Protein AF-A0A6L9KTK8-F1 (afdb_monomer_lite)

Sequence (194 aa):
GQFNTQPNASDMLIGATSRVTNSWTLDSYFNFNTHGLQTQQMMASANYSPAPSKLFNLSYRIDTPVPGVPTNLITAAAITSYIPGFSPPINFYTSVKQWDVSSEWPISSRWNFLNRVSYSTLDSRILEGLLGLEYNTDCWSLRFVSTRFAMTSVQTDSAFFIQLELGPLGVGQNPFQALKRNIPGYQSPNENSP

Structure (mmCIF, N/CA/C/O backbone):
data_AF-A0A6L9KTK8-F1
#
_entry.id   AF-A0A6L9KTK8-F1
#
loop_
_atom_site.group_PDB
_atom_site.id
_atom_site.type_symbol
_atom_site.label_atom_id
_atom_site.label_alt_id
_atom_site.label_comp_id
_atom_site.label_asym_id
_atom_site.label_entity_id
_atom_site.label_seq_id
_atom_site.pdbx_PDB_ins_code
_atom_site.Cartn_x
_atom_site.Cartn_y
_atom_site.Cartn_z
_atom_site.occupancy
_atom_site.B_iso_or_equiv
_atom_site.auth_seq_id
_atom_site.auth_comp_id
_atom_site.auth_asym_id
_atom_site.auth_atom_id
_atom_site.pdbx_PDB_model_num
ATOM 1 N N . GLY A 1 1 ? 13.104 16.927 -55.726 1.00 39.66 1 GLY A N 1
ATOM 2 C CA . GLY A 1 1 ? 13.762 16.348 -54.540 1.00 39.66 1 GLY A CA 1
ATOM 3 C C . GLY A 1 1 ? 12.678 15.876 -53.605 1.00 39.66 1 GLY A C 1
ATOM 4 O O . GLY A 1 1 ? 11.722 16.614 -53.420 1.00 39.66 1 GLY A O 1
ATOM 5 N N . GLN A 1 2 ? 12.749 14.631 -53.147 1.00 36.81 2 GLN A N 1
ATOM 6 C CA . GLN A 1 2 ? 11.647 13.961 -52.462 1.00 36.81 2 GLN A CA 1
ATOM 7 C C . GLN A 1 2 ? 11.391 14.543 -51.066 1.00 36.81 2 GLN A C 1
ATOM 9 O O . GLN A 1 2 ? 12.323 14.721 -50.286 1.00 36.81 2 GLN A O 1
ATOM 14 N N . PHE A 1 3 ? 10.123 14.825 -50.763 1.00 44.25 3 PHE A N 1
ATOM 15 C CA . PHE A 1 3 ? 9.661 15.112 -49.411 1.00 44.25 3 PHE A CA 1
ATOM 16 C C . PHE A 1 3 ? 9.761 13.817 -48.599 1.00 44.25 3 PHE A C 1
ATOM 18 O O . PHE A 1 3 ? 9.019 12.870 -48.844 1.00 44.25 3 PHE A O 1
ATOM 25 N N . ASN A 1 4 ? 10.716 13.754 -47.672 1.00 39.69 4 ASN A N 1
ATOM 26 C CA . ASN A 1 4 ? 10.853 12.650 -46.727 1.00 39.69 4 ASN A CA 1
ATOM 27 C C . ASN A 1 4 ? 9.700 12.735 -45.715 1.00 39.69 4 ASN A C 1
ATOM 29 O O . ASN A 1 4 ? 9.816 13.393 -44.682 1.00 39.69 4 ASN A O 1
ATOM 33 N N . THR A 1 5 ? 8.556 12.131 -46.033 1.00 46.00 5 THR A N 1
ATOM 34 C CA . THR A 1 5 ? 7.460 11.945 -45.080 1.00 46.00 5 THR A CA 1
ATOM 35 C C . THR A 1 5 ? 7.844 10.822 -44.123 1.00 46.00 5 THR A C 1
ATOM 37 O O . THR A 1 5 ? 7.469 9.667 -44.322 1.00 46.00 5 THR A O 1
ATOM 40 N N . GLN A 1 6 ? 8.628 11.144 -43.093 1.00 51.78 6 GLN A N 1
ATOM 41 C CA . GLN A 1 6 ? 8.701 10.286 -41.912 1.00 51.78 6 GLN A CA 1
ATOM 42 C C . GLN A 1 6 ? 7.276 10.175 -41.340 1.00 51.78 6 GLN A C 1
ATOM 44 O O . GLN A 1 6 ? 6.632 11.214 -41.159 1.00 51.78 6 GLN A O 1
ATOM 49 N N . PRO A 1 7 ? 6.734 8.968 -41.098 1.00 51.81 7 PRO A N 1
ATOM 50 C CA . PRO A 1 7 ? 5.406 8.832 -40.519 1.00 51.81 7 PRO A CA 1
ATOM 51 C C . PRO A 1 7 ? 5.415 9.481 -39.133 1.00 51.81 7 PRO A C 1
ATOM 53 O O . PRO A 1 7 ? 6.172 9.075 -38.253 1.00 51.81 7 PRO A O 1
ATOM 56 N N . ASN A 1 8 ? 4.597 10.513 -38.955 1.00 51.19 8 ASN A N 1
ATOM 57 C CA . ASN A 1 8 ? 4.459 11.256 -37.708 1.00 51.19 8 ASN A CA 1
ATOM 58 C C . ASN A 1 8 ? 3.581 10.429 -36.751 1.00 51.19 8 ASN A C 1
ATOM 60 O O . ASN A 1 8 ? 2.377 10.654 -36.646 1.00 51.19 8 ASN A O 1
ATOM 64 N N . ALA A 1 9 ? 4.145 9.374 -36.164 1.00 59.53 9 ALA A N 1
ATOM 65 C CA . ALA A 1 9 ? 3.419 8.469 -35.280 1.00 59.53 9 ALA A CA 1
ATOM 66 C C . ALA A 1 9 ? 3.481 8.998 -33.840 1.00 59.53 9 ALA A C 1
ATOM 68 O O . ALA A 1 9 ? 4.539 9.001 -33.226 1.00 59.53 9 ALA A O 1
ATOM 69 N N . SER A 1 10 ? 2.357 9.478 -33.312 1.00 71.62 10 SER A N 1
ATOM 70 C CA . SER A 1 10 ? 2.265 10.008 -31.948 1.00 71.62 10 SER A CA 1
ATOM 71 C C . SER A 1 10 ? 2.334 8.902 -30.891 1.00 71.62 10 SER A C 1
ATOM 73 O O . SER A 1 10 ? 1.808 7.811 -31.109 1.00 71.62 10 SER A O 1
ATOM 75 N N . ASP A 1 11 ? 2.919 9.212 -29.729 1.00 77.38 11 ASP A N 1
ATOM 76 C CA . ASP A 1 11 ? 2.873 8.336 -28.554 1.00 77.38 11 ASP A CA 1
ATOM 77 C C . ASP A 1 11 ? 1.423 7.944 -28.224 1.00 77.38 11 ASP A C 1
ATOM 79 O O . ASP A 1 11 ? 0.488 8.742 -28.349 1.00 77.38 11 ASP A O 1
ATOM 83 N N . MET A 1 12 ? 1.236 6.692 -27.812 1.00 82.75 12 MET A N 1
ATOM 84 C CA . MET A 1 12 ? -0.074 6.100 -27.581 1.00 82.75 12 MET A CA 1
ATOM 85 C C . MET A 1 12 ? -0.282 5.820 -26.094 1.00 82.75 12 MET A C 1
ATOM 87 O O . MET A 1 12 ? 0.503 5.111 -25.464 1.00 82.75 12 MET A O 1
ATOM 91 N N . LEU A 1 13 ? -1.389 6.328 -25.555 1.00 89.56 13 LEU A N 1
ATOM 92 C CA . LEU A 1 13 ? -1.838 6.077 -24.188 1.00 89.56 13 LEU A CA 1
ATOM 93 C C . LEU A 1 13 ? -3.078 5.188 -24.212 1.00 89.56 13 LEU A C 1
ATOM 95 O O . LEU A 1 13 ? -4.049 5.486 -24.907 1.00 89.56 13 LEU A O 1
ATOM 99 N N . ILE A 1 14 ? -3.054 4.111 -23.436 1.00 91.62 14 ILE A N 1
ATOM 100 C CA . ILE A 1 14 ? -4.175 3.183 -23.294 1.00 91.62 14 ILE A CA 1
ATOM 101 C C . ILE A 1 14 ? -4.465 3.024 -21.810 1.00 91.62 14 ILE A C 1
ATOM 103 O O . ILE A 1 14 ? -3.589 2.642 -21.041 1.00 91.62 14 ILE A O 1
ATOM 107 N N . GLY A 1 15 ? -5.704 3.285 -21.412 1.00 94.00 15 GLY A N 1
ATOM 108 C CA . GLY A 1 15 ? -6.188 3.033 -20.062 1.00 94.00 15 GLY A CA 1
ATOM 109 C C . GLY A 1 15 ? -7.480 2.231 -20.102 1.00 94.00 15 GLY A C 1
ATOM 110 O O . GLY A 1 15 ? -8.329 2.465 -20.961 1.00 94.00 15 GLY A O 1
ATOM 111 N N . ALA A 1 16 ? -7.635 1.298 -19.171 1.00 94.75 16 ALA A N 1
ATOM 112 C CA . ALA A 1 16 ? -8.876 0.568 -18.973 1.00 94.75 16 ALA A CA 1
ATOM 113 C C . ALA A 1 16 ? -9.143 0.380 -17.480 1.00 94.75 16 ALA A C 1
ATOM 115 O O . ALA A 1 16 ? -8.302 -0.151 -16.757 1.00 94.75 16 ALA A O 1
ATOM 116 N N . THR A 1 17 ? -10.344 0.764 -17.053 1.00 96.81 17 THR A N 1
ATOM 117 C CA . THR A 1 17 ? -10.876 0.529 -15.708 1.00 96.81 17 THR A CA 1
ATOM 118 C C . THR A 1 17 ? -12.091 -0.375 -15.823 1.00 96.81 17 THR A C 1
ATOM 120 O O . THR A 1 17 ? -12.950 -0.178 -16.682 1.00 96.81 17 THR A O 1
ATOM 123 N N . SER A 1 18 ? -12.166 -1.390 -14.973 1.00 95.81 18 SER A N 1
ATOM 124 C CA . SER A 1 18 ? -13.206 -2.411 -15.006 1.00 95.81 18 SER A CA 1
ATOM 125 C C . SER A 1 18 ? -13.693 -2.727 -13.600 1.00 95.81 18 SER A C 1
ATOM 127 O O . SER A 1 18 ? -12.940 -3.207 -12.756 1.00 95.81 18 SER A O 1
ATOM 129 N N . ARG A 1 19 ? -14.988 -2.518 -13.355 1.00 97.00 19 ARG A N 1
ATOM 130 C CA . ARG A 1 19 ? -15.664 -3.005 -12.150 1.00 97.00 19 ARG A CA 1
ATOM 131 C C . ARG A 1 19 ? -16.180 -4.416 -12.419 1.00 97.00 19 ARG A C 1
ATOM 133 O O . ARG A 1 19 ? -17.248 -4.588 -12.996 1.00 97.00 19 ARG A O 1
ATOM 140 N N . VAL A 1 20 ? -15.390 -5.416 -12.037 1.00 94.19 20 VAL A N 1
ATOM 141 C CA . VAL A 1 20 ? -15.682 -6.832 -12.318 1.00 94.19 20 VAL A CA 1
ATOM 142 C C . VAL A 1 20 ? -16.844 -7.331 -11.456 1.00 94.19 20 VAL A C 1
ATOM 144 O O . VAL A 1 20 ? -17.672 -8.114 -11.912 1.00 94.19 20 VAL A O 1
ATOM 147 N N . THR A 1 21 ? -16.932 -6.848 -10.216 1.00 96.06 21 THR A N 1
ATOM 148 C CA . THR A 1 21 ? -18.041 -7.113 -9.289 1.00 96.06 21 THR A CA 1
ATOM 149 C C . THR A 1 21 ? -18.313 -5.869 -8.437 1.00 96.06 21 THR A C 1
ATOM 151 O O . THR A 1 21 ? -17.613 -4.866 -8.545 1.00 96.06 21 THR A O 1
ATOM 154 N N . ASN A 1 22 ? -19.278 -5.933 -7.515 1.00 93.94 22 ASN A N 1
ATOM 155 C CA . ASN A 1 22 ? -19.495 -4.859 -6.535 1.00 93.94 22 ASN A CA 1
ATOM 156 C C . ASN A 1 22 ? -18.321 -4.660 -5.559 1.00 93.94 22 ASN A C 1
ATOM 158 O O . ASN A 1 22 ? -18.285 -3.649 -4.866 1.00 93.94 22 ASN A O 1
ATOM 162 N N . SER A 1 23 ? -17.382 -5.608 -5.496 1.00 96.38 23 SER A N 1
ATOM 163 C CA . SER A 1 23 ? -16.234 -5.580 -4.590 1.00 96.38 23 SER A CA 1
ATOM 164 C C . SER A 1 23 ? -14.887 -5.502 -5.303 1.00 96.38 23 SER A C 1
ATOM 166 O O . SER A 1 23 ? -13.926 -5.093 -4.668 1.00 96.38 23 SER A O 1
ATOM 168 N N . TRP A 1 24 ? -14.793 -5.859 -6.587 1.00 97.19 24 TRP A N 1
ATOM 169 C CA . TRP A 1 24 ? -13.540 -5.852 -7.348 1.00 97.19 24 TRP A CA 1
ATOM 170 C C . TRP A 1 24 ? -13.518 -4.762 -8.416 1.00 97.19 24 TRP A C 1
ATOM 172 O O . TRP A 1 24 ? -14.385 -4.714 -9.292 1.00 97.19 24 TRP A O 1
ATOM 182 N N . THR A 1 25 ? -12.469 -3.943 -8.382 1.00 97.69 25 THR A N 1
ATOM 183 C CA . THR A 1 25 ? -12.121 -2.998 -9.450 1.00 97.69 25 THR A CA 1
ATOM 184 C C . THR A 1 25 ? -10.712 -3.297 -9.942 1.00 97.69 25 THR A C 1
ATOM 186 O O . THR A 1 25 ? -9.795 -3.457 -9.140 1.00 97.69 25 THR A O 1
ATOM 189 N N . LEU A 1 26 ? -10.559 -3.413 -11.256 1.00 97.81 26 LEU A N 1
ATOM 190 C CA . LEU A 1 26 ? -9.285 -3.606 -11.930 1.00 97.81 26 LEU A CA 1
ATOM 191 C C . LEU A 1 26 ? -8.992 -2.379 -12.783 1.00 97.81 26 LEU A C 1
ATOM 193 O O . LEU A 1 26 ? -9.861 -1.937 -13.534 1.00 97.81 26 LEU A O 1
ATOM 197 N N . ASP A 1 27 ? -7.768 -1.879 -12.714 1.00 96.69 27 ASP A N 1
ATOM 198 C CA . ASP A 1 27 ? -7.308 -0.761 -13.526 1.00 96.69 27 ASP A CA 1
ATOM 199 C C . ASP A 1 27 ? -6.018 -1.146 -14.239 1.00 96.69 27 ASP A C 1
ATOM 201 O O . ASP A 1 27 ? -5.171 -1.869 -13.711 1.00 96.69 27 ASP A O 1
ATOM 205 N N . SER A 1 28 ? -5.869 -0.666 -15.463 1.00 94.81 28 SER A N 1
ATOM 206 C CA . SER A 1 28 ? -4.678 -0.874 -16.269 1.00 94.81 28 SER A CA 1
ATOM 207 C C . SER A 1 28 ? -4.382 0.368 -17.092 1.00 94.81 28 SER A C 1
ATOM 209 O O . SER A 1 28 ? -5.294 1.033 -17.583 1.00 94.81 28 SER A O 1
ATOM 211 N N . TYR A 1 29 ? -3.103 0.683 -17.226 1.00 93.75 29 TYR A N 1
ATOM 212 C CA . TYR A 1 29 ? -2.602 1.832 -17.959 1.00 93.75 29 TYR A CA 1
ATOM 213 C C . TYR A 1 29 ? -1.304 1.458 -18.666 1.00 93.75 29 TYR A C 1
ATOM 215 O O . TYR A 1 29 ? -0.430 0.822 -18.077 1.00 93.75 29 TYR A O 1
ATOM 223 N N . PHE A 1 30 ? -1.175 1.873 -19.919 1.00 91.06 30 PHE A N 1
ATOM 224 C CA . PHE A 1 30 ? -0.023 1.631 -20.770 1.00 91.06 30 PHE A CA 1
ATOM 225 C C . PHE A 1 30 ? 0.307 2.911 -21.533 1.00 91.06 30 PHE A C 1
ATOM 227 O O . PHE A 1 30 ? -0.566 3.512 -22.159 1.00 91.06 30 PHE A O 1
ATOM 234 N N . ASN A 1 31 ? 1.577 3.297 -21.512 1.00 88.69 31 ASN A N 1
ATOM 235 C CA . ASN A 1 31 ? 2.126 4.347 -22.358 1.00 88.69 31 ASN A CA 1
ATOM 236 C C . ASN A 1 31 ? 3.149 3.724 -23.312 1.00 88.69 31 ASN A C 1
ATOM 238 O O . ASN A 1 31 ? 4.122 3.105 -22.869 1.00 88.69 31 ASN A O 1
ATOM 242 N N . PHE A 1 32 ? 2.917 3.867 -24.612 1.00 81.75 32 PHE A N 1
ATOM 243 C CA . PHE A 1 32 ? 3.690 3.230 -25.666 1.00 81.75 32 PHE A CA 1
ATOM 244 C C . PHE A 1 32 ? 4.229 4.255 -26.662 1.00 81.75 32 PHE A C 1
ATOM 246 O O . PHE A 1 32 ? 3.474 5.018 -27.261 1.00 81.75 32 PHE A O 1
ATOM 253 N N . ASN A 1 33 ? 5.537 4.203 -26.904 1.00 78.88 33 ASN A N 1
ATOM 254 C CA . ASN A 1 33 ? 6.186 4.987 -27.943 1.00 78.88 33 ASN A CA 1
ATOM 255 C C . ASN A 1 33 ? 6.171 4.226 -29.273 1.00 78.88 33 ASN A C 1
ATOM 257 O O . ASN A 1 33 ? 6.798 3.170 -29.415 1.00 78.88 33 ASN A O 1
ATOM 261 N N . THR A 1 34 ? 5.488 4.791 -30.266 1.00 76.50 34 THR A N 1
ATOM 262 C CA . THR A 1 34 ? 5.290 4.192 -31.594 1.00 76.50 34 THR A CA 1
ATOM 263 C C . THR A 1 34 ? 6.513 4.278 -32.504 1.00 76.50 34 THR A C 1
ATOM 265 O O . THR A 1 34 ? 6.620 3.490 -33.440 1.00 76.50 34 THR A O 1
ATOM 268 N N . HIS A 1 35 ? 7.448 5.194 -32.233 1.00 73.44 35 HIS A N 1
ATOM 269 C CA . HIS A 1 35 ? 8.691 5.331 -32.996 1.00 73.44 35 HIS A CA 1
ATOM 270 C C . HIS A 1 35 ? 9.748 4.301 -32.580 1.00 73.44 35 HIS A C 1
ATOM 272 O O . HIS A 1 35 ? 10.425 3.729 -33.431 1.00 73.44 35 HIS A O 1
ATOM 278 N N . GLY A 1 36 ? 9.888 4.059 -31.274 1.00 67.31 36 GLY A N 1
ATOM 279 C CA . GLY A 1 36 ? 10.851 3.108 -30.712 1.00 67.31 36 GLY A CA 1
ATOM 280 C C . GLY A 1 36 ? 10.311 1.687 -30.536 1.00 67.31 36 GLY A C 1
ATOM 281 O O . GLY A 1 36 ? 11.086 0.793 -30.202 1.00 67.31 36 GLY A O 1
ATOM 282 N N . LEU A 1 37 ? 9.001 1.483 -30.731 1.00 72.19 37 LEU A N 1
ATOM 283 C CA . LEU A 1 37 ? 8.272 0.256 -30.389 1.00 72.19 37 LEU A CA 1
ATOM 284 C C . LEU A 1 37 ? 8.518 -0.187 -28.937 1.00 72.19 37 LEU A C 1
ATOM 286 O O . LEU A 1 37 ? 8.755 -1.364 -28.658 1.00 72.19 37 LEU A O 1
ATOM 290 N N . GLN A 1 38 ? 8.486 0.768 -28.005 1.00 72.31 38 GLN A N 1
ATOM 291 C CA . GLN A 1 38 ? 8.786 0.518 -26.594 1.00 72.31 38 GLN A CA 1
ATOM 292 C C . GLN A 1 38 ? 7.636 0.948 -25.695 1.00 72.31 38 GLN A C 1
ATOM 294 O O . GLN A 1 38 ? 7.086 2.038 -25.837 1.00 72.31 38 GLN A O 1
ATOM 299 N N . THR A 1 39 ? 7.299 0.092 -24.733 1.00 74.06 39 THR A N 1
ATOM 300 C CA . THR A 1 39 ? 6.393 0.458 -23.640 1.00 74.06 39 THR A CA 1
ATOM 301 C C . THR A 1 39 ? 7.182 1.286 -22.648 1.00 74.06 39 THR A C 1
ATOM 303 O O . THR A 1 39 ? 8.087 0.736 -22.043 1.00 74.06 39 THR A O 1
ATOM 306 N N . GLN A 1 40 ? 6.852 2.566 -22.494 1.00 80.94 40 GLN A N 1
ATOM 307 C CA . GLN A 1 40 ? 7.528 3.477 -21.570 1.00 80.94 40 GLN A CA 1
ATOM 308 C C . GLN A 1 40 ? 7.037 3.294 -20.133 1.00 80.94 40 GLN A C 1
ATOM 310 O O . GLN A 1 40 ? 7.831 3.316 -19.193 1.00 80.94 40 GLN A O 1
ATOM 315 N N . GLN A 1 41 ? 5.724 3.116 -19.966 1.00 86.81 41 GLN A N 1
ATOM 316 C CA . GLN A 1 41 ? 5.096 2.926 -18.663 1.00 86.81 41 GLN A CA 1
ATOM 317 C C . GLN A 1 41 ? 4.000 1.877 -18.748 1.00 86.81 41 GLN A C 1
ATOM 319 O O . GLN A 1 41 ? 3.258 1.805 -19.730 1.00 86.81 41 GLN A O 1
ATOM 324 N N . MET A 1 42 ? 3.872 1.098 -17.685 1.00 89.50 42 MET A N 1
ATOM 325 C CA . MET A 1 42 ? 2.757 0.194 -17.466 1.00 89.50 42 MET A CA 1
ATOM 326 C C . MET A 1 42 ? 2.369 0.248 -15.994 1.00 89.50 42 MET A C 1
ATOM 328 O O . MET A 1 42 ? 3.225 0.143 -15.119 1.00 89.50 42 MET A O 1
ATOM 332 N N . MET A 1 43 ? 1.075 0.338 -15.721 1.00 94.44 43 MET A N 1
ATOM 333 C CA . MET A 1 43 ? 0.517 0.159 -14.390 1.00 94.44 43 MET A CA 1
ATOM 334 C C . MET A 1 43 ? -0.666 -0.798 -14.471 1.00 94.44 43 MET A C 1
ATOM 336 O O . MET A 1 43 ? -1.501 -0.690 -15.364 1.00 94.44 43 MET A O 1
ATOM 340 N N . ALA A 1 44 ? -0.736 -1.733 -13.535 1.00 96.31 44 ALA A N 1
ATOM 341 C CA . ALA A 1 44 ? -1.888 -2.597 -13.337 1.00 96.31 44 ALA A CA 1
ATOM 342 C C . ALA A 1 44 ? -2.232 -2.612 -11.850 1.00 96.31 44 ALA A C 1
ATOM 344 O O . ALA A 1 44 ? -1.341 -2.783 -11.017 1.00 96.31 44 ALA A O 1
ATOM 345 N N . SER A 1 45 ? -3.504 -2.447 -11.509 1.00 97.62 45 SER A N 1
ATOM 346 C CA . SER A 1 45 ? -3.976 -2.532 -10.131 1.00 97.62 45 SER A CA 1
ATOM 347 C C . SER A 1 45 ? -5.254 -3.339 -10.003 1.00 97.62 45 SER A C 1
ATOM 349 O O . SER A 1 45 ? -6.101 -3.363 -10.893 1.00 97.62 45 SER A O 1
ATOM 351 N N . ALA A 1 46 ? -5.379 -3.995 -8.860 1.00 97.81 46 ALA A N 1
ATOM 352 C CA . ALA A 1 46 ? -6.550 -4.726 -8.436 1.00 97.81 46 ALA A CA 1
ATOM 353 C C . ALA A 1 46 ? -6.921 -4.272 -7.025 1.00 97.81 46 ALA A C 1
ATOM 355 O O . ALA A 1 46 ? -6.115 -4.367 -6.099 1.00 97.81 46 ALA A O 1
ATOM 356 N N . ASN A 1 47 ? -8.150 -3.792 -6.880 1.00 97.56 47 ASN A N 1
ATOM 357 C CA . ASN A 1 47 ? -8.684 -3.229 -5.651 1.00 97.56 47 ASN A CA 1
ATOM 358 C C . ASN A 1 47 ? -9.902 -4.056 -5.223 1.00 97.56 47 ASN A C 1
ATOM 360 O O . ASN A 1 47 ? -10.866 -4.194 -5.984 1.00 97.56 47 ASN A O 1
ATOM 364 N N . TYR A 1 48 ? -9.856 -4.610 -4.014 1.00 97.75 48 TYR A N 1
ATOM 365 C CA . TYR A 1 48 ? -10.913 -5.419 -3.416 1.00 97.75 48 TYR A CA 1
ATOM 366 C C . TYR A 1 48 ? -11.490 -4.728 -2.181 1.00 97.75 48 TYR A C 1
ATOM 368 O O . TYR A 1 48 ? -10.786 -4.529 -1.194 1.00 97.75 48 TYR A O 1
ATOM 376 N N . SER A 1 49 ? -12.776 -4.386 -2.234 1.00 97.19 49 SER A N 1
ATOM 377 C CA . SER A 1 49 ? -13.493 -3.620 -1.211 1.00 97.19 49 SER A CA 1
ATOM 378 C C . SER A 1 49 ? -14.932 -4.123 -1.014 1.00 97.19 49 SER A C 1
ATOM 380 O O . SER A 1 49 ? -15.880 -3.479 -1.469 1.00 97.19 49 SER A O 1
ATOM 382 N N . PRO A 1 50 ? -15.157 -5.281 -0.366 1.00 95.75 50 PRO A N 1
ATOM 383 C CA . PRO A 1 50 ? -16.503 -5.822 -0.158 1.00 95.75 50 PRO A CA 1
ATOM 384 C C . PRO A 1 50 ? -17.342 -5.065 0.884 1.00 95.75 50 PRO A C 1
ATOM 386 O O . PRO A 1 50 ? -18.565 -5.179 0.867 1.00 95.75 50 PRO A O 1
ATOM 389 N N . ALA A 1 51 ? -16.710 -4.349 1.817 1.00 93.31 51 ALA A N 1
ATOM 390 C CA . ALA A 1 51 ? -17.374 -3.600 2.882 1.00 93.31 51 ALA A CA 1
ATOM 391 C C . ALA A 1 51 ? -16.435 -2.506 3.424 1.00 93.31 51 ALA A C 1
ATOM 393 O O . ALA A 1 51 ? -15.225 -2.595 3.199 1.00 93.31 51 ALA A O 1
ATOM 394 N N . PRO A 1 52 ? -16.948 -1.517 4.178 1.00 86.69 52 PRO A N 1
ATOM 395 C CA . PRO A 1 52 ? -16.102 -0.561 4.889 1.00 86.69 52 PRO A CA 1
ATOM 396 C C . PRO A 1 52 ? -15.036 -1.263 5.741 1.00 86.69 52 PRO A C 1
ATOM 398 O O . PRO A 1 52 ? -15.304 -2.310 6.339 1.00 86.69 52 PRO A O 1
ATOM 401 N N . SER A 1 53 ? -13.825 -0.706 5.751 1.00 86.19 53 SER A N 1
ATOM 402 C CA . SER A 1 53 ? -12.633 -1.241 6.429 1.00 86.19 53 SER A CA 1
ATOM 403 C C . SER A 1 53 ? -12.173 -2.640 6.006 1.00 86.19 53 SER A C 1
ATOM 405 O O . SER A 1 53 ? -11.244 -3.169 6.603 1.00 86.19 53 SER A O 1
ATOM 407 N N . LYS A 1 54 ? -12.770 -3.249 4.970 1.00 94.12 54 LYS A N 1
ATOM 408 C CA . LYS A 1 54 ? -12.268 -4.470 4.319 1.00 94.12 54 LYS A CA 1
ATOM 409 C C . LYS A 1 54 ? -11.704 -4.092 2.964 1.00 94.12 54 LYS A C 1
ATOM 411 O O . LYS A 1 54 ? -12.439 -4.071 1.983 1.00 94.12 54 LYS A O 1
ATOM 416 N N . LEU A 1 55 ? -10.417 -3.785 2.925 1.00 95.31 55 LEU A N 1
ATOM 417 C CA . LEU A 1 55 ? -9.718 -3.316 1.740 1.00 95.31 55 LEU A CA 1
ATOM 418 C C . LEU A 1 55 ? -8.472 -4.155 1.496 1.00 95.31 55 LEU A C 1
ATOM 420 O O . LEU A 1 55 ? -7.692 -4.431 2.406 1.00 95.31 55 LEU A O 1
ATOM 424 N N . PHE A 1 56 ? -8.263 -4.524 0.242 1.00 97.69 56 PHE A N 1
ATOM 425 C CA . PHE A 1 56 ? -7.004 -5.067 -0.235 1.00 97.69 56 PHE A CA 1
ATOM 426 C C . PHE A 1 56 ? -6.698 -4.452 -1.594 1.00 97.69 56 PHE A C 1
ATOM 428 O O . PHE A 1 56 ? -7.506 -4.566 -2.514 1.00 97.69 56 PHE A O 1
ATOM 435 N N . ASN A 1 57 ? -5.539 -3.820 -1.724 1.00 97.38 57 ASN A N 1
ATOM 436 C CA . ASN A 1 57 ? -5.061 -3.280 -2.985 1.00 97.38 57 ASN A CA 1
ATOM 437 C C . ASN A 1 57 ? -3.744 -3.951 -3.348 1.00 97.38 57 ASN A C 1
ATOM 439 O O . ASN A 1 57 ? -2.842 -4.102 -2.523 1.00 97.38 57 ASN A O 1
ATOM 443 N N . LEU A 1 58 ? -3.640 -4.316 -4.613 1.00 98.06 58 LEU A N 1
ATOM 444 C CA . LEU A 1 58 ? -2.432 -4.817 -5.232 1.00 98.06 58 LEU A CA 1
ATOM 445 C C . LEU A 1 58 ? -2.188 -3.976 -6.470 1.00 98.06 58 LEU A C 1
ATOM 447 O O . LEU A 1 58 ? -3.062 -3.868 -7.325 1.00 98.06 58 LEU A O 1
ATOM 451 N N . SER A 1 59 ? -1.001 -3.408 -6.594 1.00 97.25 59 SER A N 1
ATOM 452 C CA . SER A 1 59 ? -0.607 -2.695 -7.796 1.00 97.25 59 SER A CA 1
ATOM 453 C C . SER A 1 59 ? 0.802 -3.066 -8.214 1.00 97.25 59 SER A C 1
ATOM 455 O O . SER A 1 59 ? 1.663 -3.395 -7.395 1.00 97.25 59 SER A O 1
ATOM 457 N N . TYR A 1 60 ? 1.019 -3.034 -9.519 1.00 95.69 60 TYR A N 1
ATOM 458 C CA . TYR A 1 60 ? 2.306 -3.246 -10.139 1.00 95.69 60 TYR A CA 1
ATOM 459 C C . TYR A 1 60 ? 2.563 -2.138 -11.144 1.00 95.69 60 TYR A C 1
ATOM 461 O O . TYR A 1 60 ? 1.701 -1.832 -11.971 1.00 95.69 60 TYR A O 1
ATOM 469 N N . ARG A 1 61 ? 3.755 -1.551 -11.074 1.00 92.62 61 ARG A N 1
ATOM 470 C CA . ARG A 1 61 ? 4.205 -0.515 -12.003 1.00 92.62 61 ARG A CA 1
ATOM 471 C C . ARG A 1 61 ? 5.548 -0.871 -12.611 1.00 92.62 61 ARG A C 1
ATOM 473 O O . ARG A 1 61 ? 6.458 -1.333 -11.914 1.00 92.62 61 ARG A O 1
ATOM 480 N N . ILE A 1 62 ? 5.662 -0.602 -13.904 1.00 89.12 62 ILE A N 1
ATOM 481 C CA . ILE A 1 62 ? 6.911 -0.607 -14.647 1.00 89.12 62 ILE A CA 1
ATOM 482 C C . ILE A 1 62 ? 7.093 0.769 -15.281 1.00 89.12 62 ILE A C 1
ATOM 484 O O . ILE A 1 62 ? 6.229 1.210 -16.032 1.00 89.12 62 ILE A O 1
ATOM 488 N N . ASP A 1 63 ? 8.246 1.381 -15.036 1.00 85.62 63 ASP A N 1
ATOM 489 C CA . ASP A 1 63 ? 8.757 2.519 -15.796 1.00 85.62 63 ASP A CA 1
ATOM 490 C C . ASP A 1 63 ? 10.041 2.045 -16.496 1.00 85.62 63 ASP A C 1
ATOM 492 O O . ASP A 1 63 ? 10.987 1.615 -15.827 1.00 85.62 63 ASP A O 1
ATOM 496 N N . THR A 1 64 ? 10.081 2.042 -17.831 1.00 76.19 64 THR A N 1
ATOM 497 C CA . THR A 1 64 ? 11.295 1.663 -18.574 1.00 76.19 64 THR A CA 1
ATOM 498 C C . THR A 1 64 ? 12.086 2.903 -19.001 1.00 76.19 64 THR A C 1
ATOM 500 O O . THR A 1 64 ? 11.476 3.876 -19.447 1.00 76.19 64 THR A O 1
ATOM 503 N N . PRO A 1 65 ? 13.430 2.876 -18.952 1.00 63.56 65 PRO A N 1
ATOM 504 C CA . PRO A 1 65 ? 14.269 3.964 -19.437 1.00 63.56 65 PRO A CA 1
ATOM 505 C C . PRO A 1 65 ? 14.135 4.165 -20.942 1.00 63.56 65 PRO A C 1
ATOM 507 O O . PRO A 1 65 ? 13.692 3.279 -21.673 1.00 63.56 65 PRO A O 1
ATOM 510 N N . VAL A 1 66 ? 14.623 5.313 -21.408 1.00 57.19 66 VAL A N 1
ATOM 511 C CA . VAL A 1 66 ? 14.763 5.606 -22.835 1.00 57.19 66 VAL A CA 1
ATOM 512 C C . VAL A 1 66 ? 15.664 4.547 -23.508 1.00 57.19 66 VAL A C 1
ATOM 514 O O . VAL A 1 66 ? 16.737 4.238 -22.975 1.00 57.19 66 VAL A O 1
ATOM 517 N N . PRO A 1 67 ? 15.274 3.999 -24.675 1.00 53.59 67 PRO A N 1
ATOM 518 C CA . PRO A 1 67 ? 16.094 3.057 -25.430 1.00 53.59 67 PRO A CA 1
ATOM 519 C C . PRO A 1 67 ? 17.50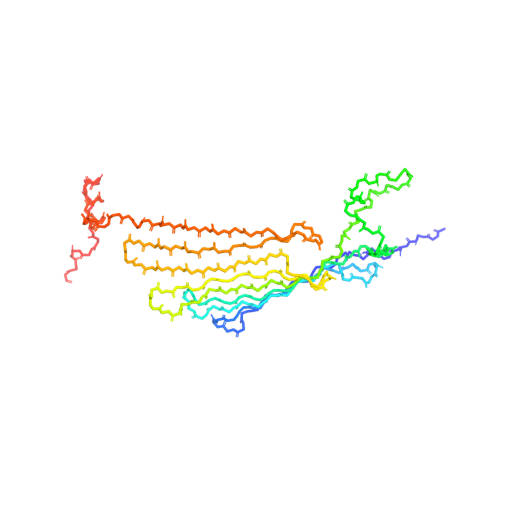9 3.573 -25.709 1.00 53.59 67 PRO A C 1
ATOM 521 O O . PRO A 1 67 ? 17.690 4.719 -26.109 1.00 53.59 67 PRO A O 1
ATOM 524 N N . GLY A 1 68 ? 18.509 2.695 -25.582 1.00 52.41 68 GLY A N 1
ATOM 525 C CA . GLY A 1 68 ? 19.906 2.987 -25.937 1.00 52.41 68 GLY A CA 1
ATOM 526 C C . GLY A 1 68 ? 20.819 3.325 -24.757 1.00 52.41 68 GLY A C 1
ATOM 527 O O . GLY A 1 68 ? 22.017 3.505 -24.957 1.00 52.41 68 GLY A O 1
ATOM 528 N N . VAL A 1 69 ? 20.286 3.350 -23.531 1.00 54.00 69 VAL A N 1
ATOM 529 C CA . VAL A 1 69 ? 21.065 3.603 -22.313 1.00 54.00 69 VAL A CA 1
ATOM 530 C C . VAL A 1 69 ? 21.048 2.361 -21.415 1.00 54.00 69 VAL A C 1
ATOM 532 O O . VAL A 1 69 ? 20.001 2.015 -20.865 1.00 54.00 69 VAL A O 1
ATOM 535 N N . PRO A 1 70 ? 22.186 1.666 -21.244 1.00 51.72 70 PRO A N 1
ATOM 536 C CA . PRO A 1 70 ? 22.301 0.562 -20.297 1.00 51.72 70 PRO A CA 1
ATOM 537 C C . PRO A 1 70 ? 22.004 1.014 -18.856 1.00 51.72 70 PRO A C 1
ATOM 539 O O . PRO A 1 70 ? 22.615 1.954 -18.348 1.00 51.72 70 PRO A O 1
ATOM 542 N N . THR A 1 71 ? 21.086 0.326 -18.172 1.00 53.19 71 THR A N 1
ATOM 543 C CA . THR A 1 71 ? 20.642 0.639 -16.796 1.00 53.19 71 THR A CA 1
ATOM 544 C C . THR A 1 71 ? 21.753 0.565 -15.751 1.00 53.19 71 THR A C 1
ATOM 546 O O . THR A 1 71 ? 21.690 1.247 -14.734 1.00 53.19 71 THR A O 1
ATOM 549 N N . ASN A 1 72 ? 22.794 -0.225 -16.008 1.00 51.78 72 ASN A N 1
ATOM 550 C CA . ASN A 1 72 ? 23.972 -0.374 -15.153 1.00 51.78 72 ASN A CA 1
ATOM 551 C C . ASN A 1 72 ? 24.954 0.813 -15.222 1.00 51.78 72 ASN A C 1
ATOM 553 O O . ASN A 1 72 ? 25.905 0.843 -14.445 1.00 51.78 72 ASN A O 1
ATOM 557 N N . LEU A 1 73 ? 24.751 1.770 -16.135 1.00 52.81 73 LEU A N 1
ATOM 558 C CA . LEU A 1 73 ? 25.581 2.977 -16.260 1.00 52.81 73 LEU A CA 1
ATOM 559 C C . LEU A 1 73 ? 24.994 4.191 -15.515 1.00 52.81 73 LEU A C 1
ATOM 561 O O . LEU A 1 73 ? 25.631 5.241 -15.455 1.00 52.81 73 LEU A O 1
ATOM 565 N N . ILE A 1 74 ? 23.794 4.063 -14.937 1.00 52.97 74 ILE A N 1
ATOM 566 C CA . ILE A 1 74 ? 23.032 5.178 -14.364 1.00 52.97 74 ILE A CA 1
ATOM 567 C C . ILE A 1 74 ? 23.173 5.150 -12.834 1.00 52.97 74 ILE A C 1
ATOM 569 O O . ILE A 1 74 ? 22.461 4.434 -12.136 1.00 52.97 74 ILE A O 1
ATOM 573 N N . THR A 1 75 ? 24.127 5.910 -12.293 1.00 48.22 75 THR A N 1
ATOM 574 C CA . THR A 1 75 ? 24.195 6.192 -10.847 1.00 48.22 75 THR A CA 1
ATOM 575 C C . THR A 1 75 ? 23.278 7.369 -10.510 1.00 48.22 75 THR A C 1
ATOM 577 O O . THR A 1 75 ? 22.988 8.194 -11.372 1.00 48.22 75 THR A O 1
ATOM 580 N N . ALA A 1 76 ? 22.860 7.512 -9.247 1.00 46.88 76 ALA A N 1
ATOM 581 C CA . ALA A 1 76 ? 22.080 8.668 -8.778 1.00 46.88 76 ALA A CA 1
ATOM 582 C C . ALA A 1 76 ? 22.770 10.036 -9.019 1.00 46.88 76 ALA A C 1
ATOM 584 O O . ALA A 1 76 ? 22.151 11.070 -8.815 1.00 46.88 76 ALA A O 1
ATOM 585 N N . ALA A 1 77 ? 24.030 10.054 -9.473 1.00 45.25 77 ALA A N 1
ATOM 586 C CA . ALA A 1 77 ? 24.765 11.241 -9.909 1.00 45.25 77 ALA A CA 1
ATOM 587 C C . ALA A 1 77 ? 24.549 11.612 -11.397 1.00 45.25 77 ALA A C 1
ATOM 589 O O . ALA A 1 77 ? 24.981 12.678 -11.826 1.00 45.25 77 ALA A O 1
ATOM 590 N N . ALA A 1 78 ? 23.888 10.768 -12.201 1.00 46.31 78 ALA A N 1
ATOM 591 C CA . ALA A 1 78 ? 23.660 11.010 -13.633 1.00 46.31 78 ALA A CA 1
ATOM 592 C C . ALA A 1 78 ? 22.511 11.996 -13.927 1.00 46.31 78 ALA A C 1
ATOM 594 O O . ALA A 1 78 ? 22.311 12.392 -15.071 1.00 46.31 78 ALA A O 1
ATOM 595 N N . ILE A 1 79 ? 21.767 12.422 -12.903 1.00 51.78 79 ILE A N 1
ATOM 596 C CA . ILE A 1 79 ? 20.602 13.312 -13.034 1.00 51.78 79 ILE A CA 1
ATOM 597 C C . ILE A 1 79 ? 20.953 14.793 -13.268 1.00 51.78 79 ILE A C 1
ATOM 599 O O . ILE A 1 79 ? 20.046 15.619 -13.319 1.00 51.78 79 ILE A O 1
ATOM 603 N N . THR A 1 80 ? 22.230 15.162 -13.446 1.00 45.72 80 THR A N 1
ATOM 604 C CA . THR A 1 80 ? 22.619 16.570 -13.677 1.00 45.72 80 THR A CA 1
ATOM 605 C C . THR A 1 80 ? 23.760 16.792 -14.679 1.00 45.72 80 THR A C 1
ATOM 607 O O . THR A 1 80 ? 24.425 17.828 -14.608 1.00 45.72 80 THR A O 1
ATOM 610 N N . SER A 1 81 ? 24.049 15.878 -15.610 1.00 47.78 81 SER A N 1
ATOM 611 C CA . SER A 1 81 ? 25.082 16.145 -16.625 1.00 47.78 81 SER A CA 1
ATOM 612 C C . SER A 1 81 ? 24.493 16.789 -17.885 1.00 47.78 81 SER A C 1
ATOM 614 O O . SER A 1 81 ? 23.982 16.128 -18.785 1.00 47.78 81 SER A O 1
ATOM 616 N N . TYR A 1 82 ? 24.613 18.117 -17.976 1.00 49.25 82 TYR A N 1
ATOM 617 C CA . TYR A 1 82 ? 24.543 18.830 -19.253 1.00 49.25 82 TYR A CA 1
ATOM 618 C C . TYR A 1 82 ? 25.730 18.387 -20.121 1.00 49.25 82 TYR A C 1
ATOM 620 O O . TYR A 1 82 ? 26.877 18.713 -19.814 1.00 49.25 82 TYR A O 1
ATOM 628 N N . ILE A 1 83 ? 25.466 17.623 -21.184 1.00 52.53 83 ILE A N 1
ATOM 629 C CA . ILE A 1 83 ? 26.469 17.261 -22.193 1.00 52.53 83 ILE A CA 1
ATOM 630 C C . ILE A 1 83 ? 26.412 18.319 -23.309 1.00 52.53 83 ILE A C 1
ATOM 632 O O . ILE A 1 83 ? 25.400 18.397 -24.013 1.00 52.53 83 ILE A O 1
ATOM 636 N N . PRO A 1 84 ? 27.464 19.138 -23.509 1.00 46.25 84 PRO A N 1
ATOM 637 C CA . PRO A 1 84 ? 27.499 20.111 -24.597 1.00 46.25 84 PRO A CA 1
ATOM 638 C C . PRO A 1 84 ? 27.350 19.414 -25.958 1.00 46.25 84 PRO A C 1
ATOM 640 O O . PRO A 1 84 ? 28.106 18.498 -26.270 1.00 46.25 84 PRO A O 1
ATOM 643 N N . GLY A 1 85 ? 26.382 19.851 -26.770 1.00 57.34 85 GLY A N 1
ATOM 644 C CA . GLY A 1 85 ? 26.111 19.300 -28.108 1.00 57.34 85 GLY A CA 1
ATOM 645 C C . GLY A 1 85 ? 24.864 18.416 -28.215 1.00 57.34 85 GLY A C 1
ATOM 646 O O . GLY A 1 85 ? 24.456 18.094 -29.327 1.00 57.34 85 GLY A O 1
ATOM 647 N N . PHE A 1 86 ? 24.216 18.083 -27.095 1.00 53.38 86 PHE A N 1
ATOM 648 C CA . PHE A 1 86 ? 22.914 17.412 -27.073 1.00 53.38 86 PHE A CA 1
ATOM 649 C C . PHE A 1 86 ? 21.846 18.376 -26.532 1.00 53.38 86 PHE A C 1
ATOM 651 O O . PHE A 1 86 ? 21.788 18.674 -25.342 1.00 53.38 86 PHE A O 1
ATOM 658 N N . SER A 1 87 ? 21.015 18.911 -27.428 1.00 47.50 87 SER A N 1
ATOM 659 C CA . SER A 1 87 ? 19.751 19.577 -27.092 1.00 47.50 87 SER A CA 1
ATOM 660 C C . SER A 1 87 ? 18.628 18.780 -27.745 1.00 47.50 87 SER A C 1
ATOM 662 O O . SER A 1 87 ? 18.712 18.551 -28.953 1.00 47.50 87 SER A O 1
ATOM 664 N N . PRO A 1 88 ? 17.581 18.365 -27.013 1.00 51.19 88 PRO A N 1
ATOM 665 C CA . PRO A 1 88 ? 17.245 18.676 -25.614 1.00 51.19 88 PRO A CA 1
ATOM 666 C C . PRO A 1 88 ? 18.029 17.844 -24.569 1.00 51.19 88 PRO A C 1
ATOM 668 O O . PRO A 1 88 ? 18.659 16.851 -24.938 1.00 51.19 88 PRO A O 1
ATOM 671 N N . PRO A 1 89 ? 18.009 18.225 -23.269 1.00 52.69 89 PRO A N 1
ATOM 672 C CA . PRO A 1 89 ? 18.6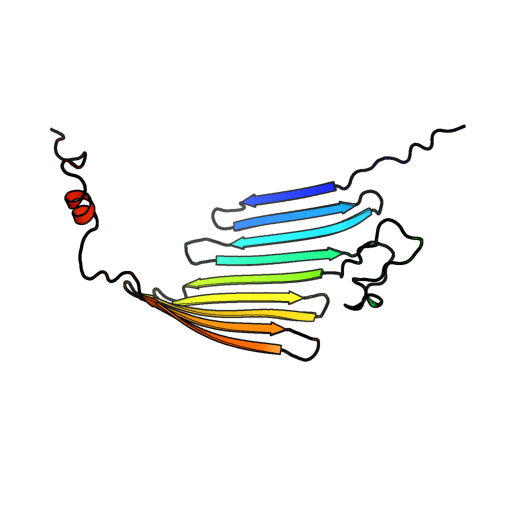01 17.424 -22.195 1.00 52.69 89 PRO A CA 1
ATOM 673 C C . PRO A 1 89 ? 18.025 16.002 -22.187 1.00 52.69 89 PRO A C 1
ATOM 675 O O . PRO A 1 89 ? 16.808 15.811 -22.230 1.00 52.69 89 PRO A O 1
ATOM 678 N N . ILE A 1 90 ? 18.904 14.999 -22.131 1.00 50.38 90 ILE A N 1
ATOM 679 C CA . ILE A 1 90 ? 18.502 13.595 -22.034 1.00 50.38 90 ILE A CA 1
ATOM 680 C C . ILE A 1 90 ? 18.094 13.330 -20.581 1.00 50.38 90 ILE A C 1
ATOM 682 O O . ILE A 1 90 ? 18.943 13.247 -19.696 1.00 50.38 90 ILE A O 1
ATOM 686 N N . ASN A 1 91 ? 16.794 13.201 -20.320 1.00 45.31 91 ASN A N 1
ATOM 687 C CA . ASN A 1 91 ? 16.304 12.729 -19.026 1.00 45.31 91 ASN A CA 1
ATOM 688 C C . ASN A 1 91 ? 16.542 11.214 -18.933 1.00 45.31 91 ASN A C 1
ATOM 690 O O . ASN A 1 91 ? 15.835 10.423 -19.560 1.00 45.31 91 ASN A O 1
ATOM 694 N N . PHE A 1 92 ? 17.549 10.798 -18.165 1.00 52.09 92 PHE A N 1
ATOM 695 C CA . PHE A 1 92 ? 17.776 9.386 -17.863 1.00 52.09 92 PHE A CA 1
ATOM 696 C C . PHE A 1 92 ? 16.824 8.947 -16.747 1.00 52.09 92 PHE A C 1
ATOM 698 O O . PHE A 1 92 ? 17.121 9.086 -15.562 1.00 52.09 92 PHE A O 1
ATOM 705 N N . TYR A 1 93 ? 15.657 8.429 -17.121 1.00 51.94 93 TYR A N 1
ATOM 706 C CA . TYR A 1 93 ? 14.770 7.756 -16.174 1.00 51.94 93 TYR A CA 1
ATOM 707 C C . TYR A 1 93 ? 15.429 6.455 -15.697 1.00 51.94 93 TYR A C 1
ATOM 709 O O . TYR A 1 93 ? 15.889 5.649 -16.510 1.00 51.94 93 TYR A O 1
ATOM 717 N N . THR A 1 94 ? 15.489 6.235 -14.384 1.00 62.53 94 THR A N 1
ATOM 718 C CA . THR A 1 94 ? 15.850 4.925 -13.835 1.00 62.53 94 THR A CA 1
ATOM 719 C C . THR A 1 94 ? 14.708 3.948 -14.101 1.00 62.53 94 THR A C 1
ATOM 721 O O . THR A 1 94 ? 13.540 4.334 -14.138 1.00 62.53 94 THR A O 1
ATOM 724 N N . SER A 1 95 ? 15.031 2.670 -14.317 1.00 75.06 95 SER A N 1
ATOM 725 C CA . SER A 1 95 ? 13.979 1.655 -14.398 1.00 75.06 95 SER A CA 1
ATOM 726 C C . SER A 1 95 ? 13.244 1.603 -13.064 1.00 75.06 95 SER A C 1
ATOM 728 O O . SER A 1 95 ? 13.884 1.578 -12.017 1.00 75.06 95 SER A O 1
ATOM 730 N N . VAL A 1 96 ? 11.921 1.522 -13.089 1.00 83.56 96 VAL A N 1
ATOM 731 C CA . VAL A 1 96 ? 11.140 1.163 -11.905 1.00 83.56 96 VAL A CA 1
ATOM 732 C C . VAL A 1 96 ? 10.414 -0.128 -12.211 1.00 83.56 96 VAL A C 1
ATOM 734 O O . VAL A 1 96 ? 9.803 -0.269 -13.263 1.00 83.56 96 VAL A O 1
ATOM 737 N N . LYS A 1 97 ? 10.499 -1.093 -11.299 1.00 89.00 97 LYS A N 1
ATOM 738 C CA . LYS A 1 97 ? 9.665 -2.296 -11.302 1.00 89.00 97 LYS A CA 1
ATOM 739 C C . LYS A 1 97 ? 9.243 -2.541 -9.875 1.00 89.00 97 LYS A C 1
ATOM 741 O O . LYS A 1 97 ? 10.056 -3.010 -9.081 1.00 89.00 97 LYS A O 1
ATOM 746 N N . GLN A 1 98 ? 8.013 -2.181 -9.545 1.00 92.38 98 GLN A N 1
ATOM 747 C CA . GLN A 1 98 ? 7.575 -2.133 -8.158 1.00 92.38 98 GLN A CA 1
ATOM 748 C C . GLN A 1 98 ? 6.195 -2.744 -7.983 1.00 92.38 98 GLN A C 1
ATOM 750 O O . GLN A 1 98 ? 5.274 -2.437 -8.736 1.00 92.38 98 GLN A O 1
ATOM 755 N N . TRP A 1 99 ? 6.070 -3.555 -6.939 1.00 95.62 99 TRP A N 1
ATOM 756 C CA . TRP A 1 99 ? 4.801 -3.983 -6.369 1.00 95.62 99 TRP A CA 1
ATOM 757 C C . TRP A 1 99 ? 4.456 -3.088 -5.183 1.00 95.62 99 TRP A C 1
ATOM 759 O O . TRP A 1 99 ? 5.317 -2.837 -4.341 1.00 95.62 99 TRP A O 1
ATOM 769 N N . ASP A 1 100 ? 3.215 -2.629 -5.099 1.00 96.25 100 ASP A N 1
ATOM 770 C CA . ASP A 1 100 ? 2.653 -2.011 -3.898 1.00 96.25 100 ASP A CA 1
ATOM 771 C C . ASP A 1 100 ? 1.436 -2.835 -3.475 1.00 96.25 100 ASP A C 1
ATOM 773 O O . ASP A 1 100 ? 0.524 -3.098 -4.263 1.00 96.25 100 ASP A O 1
ATOM 777 N N . VAL A 1 101 ? 1.491 -3.318 -2.239 1.00 97.00 101 VAL A N 1
ATOM 778 C CA . VAL A 1 101 ? 0.445 -4.115 -1.610 1.00 97.00 101 VAL A CA 1
ATOM 779 C C . VAL A 1 101 ? -0.031 -3.346 -0.398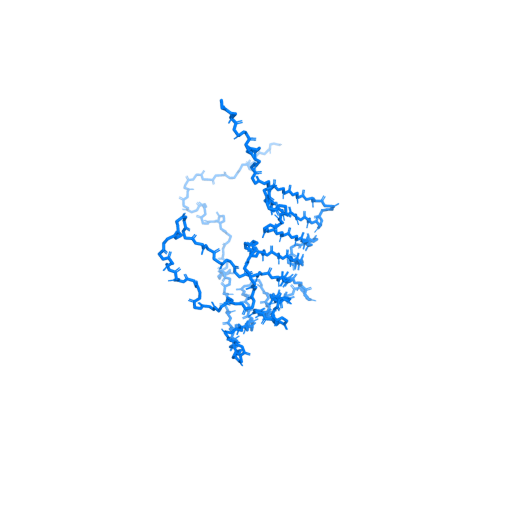 1.00 97.00 101 VAL A C 1
ATOM 781 O O . VAL A 1 101 ? 0.776 -3.010 0.466 1.00 97.00 101 VAL A O 1
ATOM 784 N N . SER A 1 102 ? -1.331 -3.110 -0.287 1.00 97.25 102 SER A N 1
ATOM 785 C CA . SER A 1 102 ? -1.920 -2.535 0.918 1.00 97.25 102 SER A CA 1
ATOM 786 C C . SER A 1 102 ? -3.167 -3.286 1.343 1.00 97.25 102 SER A C 1
ATOM 788 O O . SER A 1 102 ? -3.880 -3.868 0.529 1.00 97.25 102 SER A O 1
ATOM 790 N N . SER A 1 103 ? -3.424 -3.299 2.643 1.00 96.56 103 SER A N 1
ATOM 791 C CA . SER A 1 103 ? -4.614 -3.917 3.201 1.00 96.56 103 SER A CA 1
ATOM 792 C C . SER A 1 103 ? -5.070 -3.195 4.453 1.00 96.56 103 SER A C 1
ATOM 794 O O . SER A 1 103 ? -4.253 -2.884 5.319 1.00 96.56 103 SER A O 1
ATOM 796 N N . GLU A 1 104 ? -6.377 -3.024 4.568 1.00 96.75 104 GLU A N 1
ATOM 797 C CA . GLU A 1 104 ? -7.063 -2.677 5.804 1.00 96.75 104 GLU A CA 1
ATOM 798 C C . GLU A 1 104 ? -8.063 -3.795 6.077 1.00 96.75 104 GLU A C 1
ATOM 800 O O . GLU A 1 104 ? -8.844 -4.156 5.194 1.00 96.75 104 GLU A O 1
ATOM 805 N N . TRP A 1 105 ? -8.007 -4.409 7.254 1.00 96.00 105 TRP A N 1
ATOM 806 C CA . TRP A 1 105 ? -8.896 -5.524 7.555 1.00 96.00 105 TRP A CA 1
ATOM 807 C C . TRP A 1 105 ? -9.359 -5.516 9.011 1.00 96.00 105 TRP A C 1
ATOM 809 O O . TRP A 1 105 ? -8.516 -5.448 9.910 1.00 96.00 105 TRP A O 1
ATOM 819 N N . PRO A 1 106 ? -10.671 -5.660 9.285 1.00 96.38 106 PRO A N 1
ATOM 820 C CA . PRO A 1 106 ? -11.169 -5.756 10.641 1.00 96.38 106 PRO A CA 1
ATOM 821 C C . PRO A 1 106 ? -10.892 -7.172 11.145 1.00 96.38 106 PRO A C 1
ATOM 823 O O . PRO A 1 106 ? -11.468 -8.151 10.661 1.00 96.38 106 PRO A O 1
ATOM 826 N N . ILE A 1 107 ? -9.989 -7.294 12.115 1.00 95.44 107 ILE A N 1
ATOM 827 C CA . ILE A 1 107 ? -9.716 -8.569 12.792 1.00 95.44 107 ILE A CA 1
ATOM 828 C C . ILE A 1 107 ? -10.862 -8.887 13.762 1.00 95.44 107 ILE A C 1
ATOM 830 O O . ILE A 1 107 ? -11.237 -10.043 13.945 1.00 95.44 107 ILE A O 1
ATOM 834 N N . SER A 1 108 ? -11.438 -7.855 14.381 1.00 94.19 108 SER A N 1
ATOM 835 C CA . SER A 1 108 ? -12.598 -7.965 15.271 1.00 94.19 108 SER A CA 1
ATOM 836 C C . SER A 1 108 ? -13.485 -6.724 15.151 1.00 94.19 108 SER A C 1
ATOM 838 O O . SER A 1 108 ? -13.184 -5.820 14.379 1.00 94.19 108 SER A O 1
ATOM 840 N N . SER A 1 109 ? -14.557 -6.638 15.942 1.00 91.31 109 SER A N 1
ATOM 841 C CA . SER A 1 109 ? -15.452 -5.471 15.945 1.00 91.31 109 SER A CA 1
ATOM 842 C C . SER A 1 109 ? -14.790 -4.158 16.380 1.00 91.31 109 SER A C 1
ATOM 844 O O . SER A 1 109 ? -15.363 -3.099 16.153 1.00 91.31 109 SER A O 1
ATOM 846 N N . ARG A 1 110 ? -13.619 -4.219 17.028 1.00 92.56 110 ARG A N 1
ATOM 847 C CA . ARG A 1 110 ? -12.888 -3.040 17.523 1.00 92.56 110 ARG A CA 1
ATOM 848 C C . ARG A 1 110 ? -11.472 -2.922 16.982 1.00 92.56 110 ARG A C 1
ATOM 850 O O . ARG A 1 110 ? -10.891 -1.855 17.097 1.00 92.56 110 ARG A O 1
ATOM 857 N N . TRP A 1 111 ? -10.909 -4.000 16.442 1.00 95.62 111 TRP A N 1
ATOM 858 C CA . TRP A 1 111 ? -9.526 -4.029 15.969 1.00 95.62 111 TRP A CA 1
ATOM 859 C C . TRP A 1 111 ? -9.471 -4.053 14.449 1.00 95.62 111 TRP A C 1
ATOM 861 O O . TRP A 1 111 ? -9.939 -5.017 13.839 1.00 95.62 111 TRP A O 1
ATOM 871 N N . ASN A 1 112 ? -8.814 -3.050 13.878 1.00 96.19 112 ASN A N 1
ATOM 872 C CA . ASN A 1 112 ? -8.444 -2.989 12.474 1.00 96.19 112 ASN A CA 1
ATOM 873 C C . ASN A 1 112 ? -6.941 -3.202 12.326 1.00 96.19 112 ASN A C 1
ATOM 875 O O . ASN A 1 112 ? -6.130 -2.686 13.095 1.00 96.19 112 ASN A O 1
ATOM 879 N N . PHE A 1 113 ? -6.572 -3.965 11.313 1.00 96.56 113 PHE A N 1
ATOM 880 C CA . PHE A 1 113 ? -5.199 -4.157 10.896 1.00 96.56 113 PHE A CA 1
ATOM 881 C C . PHE A 1 113 ? -4.938 -3.368 9.631 1.00 96.56 113 PHE A C 1
ATOM 883 O O . PHE A 1 113 ? -5.735 -3.425 8.698 1.00 96.56 113 PHE A O 1
ATOM 890 N N . LEU A 1 114 ? -3.810 -2.669 9.601 1.00 95.75 114 LEU A N 1
ATOM 891 C CA . LEU A 1 114 ? -3.353 -1.914 8.450 1.00 95.75 114 LEU A CA 1
ATOM 892 C C . LEU A 1 114 ? -1.988 -2.434 8.027 1.00 95.75 114 LEU A C 1
ATOM 894 O O . LEU A 1 114 ? -1.114 -2.693 8.851 1.00 95.75 114 LEU A O 1
ATOM 898 N N . ASN A 1 115 ? -1.782 -2.563 6.729 1.00 96.00 115 ASN A N 1
ATOM 899 C CA . ASN A 1 115 ? -0.492 -2.931 6.179 1.00 96.00 115 ASN A CA 1
ATOM 900 C C . ASN A 1 115 ? -0.297 -2.257 4.827 1.00 96.00 115 ASN A C 1
ATOM 902 O O . ASN A 1 115 ? -1.236 -2.160 4.036 1.00 96.00 115 ASN A O 1
ATOM 906 N N . ARG A 1 116 ? 0.930 -1.821 4.555 1.00 95.25 116 ARG A N 1
ATOM 907 C CA . ARG A 1 116 ? 1.355 -1.364 3.234 1.00 95.25 116 ARG A CA 1
ATOM 908 C C . ARG A 1 116 ? 2.804 -1.750 3.001 1.00 95.25 116 ARG A C 1
ATOM 910 O O . ARG A 1 116 ? 3.659 -1.450 3.823 1.00 95.25 116 ARG A O 1
ATOM 917 N N . VAL A 1 117 ? 3.093 -2.389 1.878 1.00 94.31 117 VAL A N 1
ATOM 918 C CA . VAL A 1 117 ? 4.443 -2.813 1.511 1.00 94.31 117 VAL A CA 1
ATOM 919 C C . VAL A 1 117 ? 4.702 -2.465 0.055 1.00 94.31 117 VAL A C 1
ATOM 921 O O . VAL A 1 117 ? 3.972 -2.899 -0.833 1.00 94.31 117 VAL A O 1
ATOM 924 N N . SER A 1 118 ? 5.785 -1.729 -0.174 1.00 93.88 118 SER A N 1
ATOM 925 C CA . SER A 1 118 ? 6.312 -1.389 -1.493 1.00 93.88 118 SER A CA 1
ATOM 926 C C . SER A 1 118 ? 7.595 -2.177 -1.747 1.00 93.88 118 SER A C 1
ATOM 928 O O . SER A 1 118 ? 8.586 -1.995 -1.040 1.00 93.88 118 SER A O 1
ATOM 930 N N . TYR A 1 119 ? 7.608 -3.042 -2.759 1.00 91.31 119 TYR A N 1
ATOM 931 C CA . TYR A 1 119 ? 8.739 -3.902 -3.111 1.00 91.31 119 TYR A CA 1
ATOM 932 C C . TYR A 1 119 ? 9.266 -3.593 -4.513 1.00 91.31 119 TYR A C 1
ATOM 934 O O . TYR A 1 119 ? 8.528 -3.704 -5.489 1.00 91.31 119 TYR A O 1
ATOM 942 N N . SER A 1 120 ? 10.553 -3.259 -4.621 1.00 87.88 120 SER A N 1
ATOM 943 C CA . SER A 1 120 ? 11.260 -3.128 -5.898 1.00 87.88 120 SER A CA 1
ATOM 944 C C . SER A 1 120 ? 11.710 -4.510 -6.366 1.00 87.88 120 SER A C 1
ATOM 946 O O . SER A 1 120 ? 12.597 -5.118 -5.767 1.00 87.88 120 SER A O 1
ATOM 948 N N . THR A 1 121 ? 11.123 -5.006 -7.455 1.00 89.06 121 THR A N 1
ATOM 949 C CA . THR A 1 121 ? 11.609 -6.202 -8.164 1.00 89.06 121 THR A CA 1
ATOM 950 C C . THR A 1 121 ? 12.923 -5.923 -8.884 1.00 89.06 121 THR A C 1
ATOM 952 O O . THR A 1 121 ? 13.691 -6.848 -9.121 1.00 89.06 121 THR A O 1
ATOM 955 N N . LEU A 1 122 ? 13.197 -4.659 -9.225 1.00 84.62 122 LEU A N 1
ATOM 956 C CA . LEU A 1 122 ? 14.460 -4.278 -9.850 1.00 84.62 122 LEU A CA 1
ATOM 957 C C . LEU A 1 122 ? 15.638 -4.488 -8.891 1.00 84.62 122 LEU A C 1
ATOM 959 O O . LEU A 1 122 ? 16.604 -5.154 -9.244 1.00 84.62 122 LEU A O 1
ATOM 963 N N . ASP A 1 123 ? 15.517 -3.976 -7.667 1.00 82.75 123 ASP A N 1
ATOM 964 C CA . ASP A 1 123 ? 16.578 -4.025 -6.649 1.00 82.75 123 ASP A CA 1
ATOM 965 C C . ASP A 1 123 ? 16.410 -5.198 -5.670 1.00 82.75 123 ASP A C 1
ATOM 967 O O . ASP A 1 123 ? 17.143 -5.315 -4.690 1.00 82.75 123 ASP A O 1
ATOM 971 N N . SER A 1 124 ? 15.404 -6.045 -5.905 1.00 87.50 124 SER A N 1
ATOM 972 C CA . SER A 1 124 ? 15.030 -7.190 -5.067 1.00 87.50 124 SER A CA 1
ATOM 973 C C . SER A 1 124 ? 14.862 -6.862 -3.574 1.00 87.50 124 SER A C 1
ATOM 975 O O . SER A 1 124 ? 15.188 -7.675 -2.706 1.00 87.50 124 SER A O 1
ATOM 977 N N . ARG A 1 125 ? 14.329 -5.679 -3.246 1.00 84.19 125 ARG A N 1
ATOM 978 C CA . ARG A 1 125 ? 14.216 -5.180 -1.862 1.00 84.19 125 ARG A CA 1
ATOM 979 C C . ARG A 1 125 ? 12.876 -4.515 -1.585 1.00 84.19 125 ARG A C 1
ATOM 981 O O . ARG A 1 125 ? 12.248 -3.939 -2.469 1.00 84.19 125 ARG A O 1
ATOM 988 N N . ILE A 1 126 ? 12.482 -4.510 -0.316 1.00 82.88 126 ILE A N 1
ATOM 989 C CA . ILE A 1 126 ? 11.367 -3.686 0.164 1.00 82.88 126 ILE A CA 1
ATOM 990 C C . ILE A 1 126 ? 11.866 -2.244 0.278 1.00 82.88 126 ILE A C 1
ATOM 992 O O . ILE A 1 126 ? 12.823 -1.983 1.008 1.00 82.88 126 ILE A O 1
ATOM 996 N N . LEU A 1 127 ? 11.222 -1.339 -0.453 1.00 87.38 127 LEU A N 1
ATOM 997 C CA . LEU A 1 127 ? 11.476 0.099 -0.424 1.00 87.38 127 LEU A CA 1
ATOM 998 C C . LEU A 1 127 ? 10.874 0.717 0.837 1.00 87.38 127 LEU A C 1
ATOM 1000 O O . LEU A 1 127 ? 11.564 1.404 1.587 1.00 87.38 127 LEU A O 1
ATOM 1004 N N . GLU A 1 128 ? 9.605 0.403 1.092 1.00 88.12 128 GLU A N 1
ATOM 1005 C CA . GLU A 1 128 ? 8.827 0.951 2.197 1.00 88.12 128 GLU A CA 1
ATOM 1006 C C . GLU A 1 128 ? 7.927 -0.137 2.775 1.00 88.12 128 GLU A C 1
ATOM 1008 O O . GLU A 1 128 ? 7.400 -0.982 2.046 1.00 88.12 128 GLU A O 1
ATOM 1013 N N . GLY A 1 129 ? 7.764 -0.129 4.091 1.00 89.88 129 GLY A N 1
ATOM 1014 C CA . GLY A 1 129 ? 6.859 -1.024 4.795 1.00 89.88 129 GLY A CA 1
ATOM 1015 C C . GLY A 1 129 ? 6.160 -0.284 5.922 1.00 89.88 129 GLY A C 1
ATOM 1016 O O . GLY A 1 129 ? 6.786 0.492 6.636 1.00 89.88 129 GLY A O 1
ATOM 1017 N N . LEU A 1 130 ? 4.874 -0.538 6.096 1.00 93.31 130 LEU A N 1
ATOM 1018 C CA . LEU A 1 130 ? 4.052 -0.016 7.171 1.00 93.31 130 LEU A CA 1
ATOM 1019 C C . LEU A 1 130 ? 3.207 -1.154 7.721 1.00 93.31 130 LEU A C 1
ATOM 1021 O O . LEU A 1 130 ? 2.540 -1.858 6.966 1.00 93.31 130 LEU A O 1
ATOM 1025 N N . LEU A 1 131 ? 3.213 -1.290 9.039 1.00 95.88 131 LEU A N 1
ATOM 1026 C CA . LEU A 1 131 ? 2.369 -2.205 9.785 1.00 95.88 131 LEU A CA 1
ATOM 1027 C C . LEU A 1 131 ? 1.615 -1.407 10.843 1.00 95.88 131 LEU A C 1
ATOM 1029 O O . LEU A 1 131 ? 2.225 -0.649 11.594 1.00 95.88 131 LEU A O 1
ATOM 1033 N N . GLY A 1 132 ? 0.302 -1.570 10.906 1.00 94.62 132 GLY A N 1
ATOM 1034 C CA . GLY A 1 132 ? -0.564 -0.804 11.781 1.00 94.62 132 GLY A CA 1
ATOM 1035 C C . GLY A 1 132 ? -1.614 -1.662 12.471 1.00 94.62 132 GLY A C 1
ATOM 1036 O O . GLY A 1 132 ? -2.133 -2.624 11.906 1.00 94.62 132 GLY A O 1
ATOM 1037 N N . LEU A 1 133 ? -1.946 -1.282 13.698 1.00 96.81 133 LEU A N 1
ATOM 1038 C CA . LEU A 1 133 ? -3.103 -1.776 14.431 1.00 96.81 133 LEU A CA 1
ATOM 1039 C C . LEU A 1 133 ? -3.870 -0.582 14.977 1.00 96.81 133 LEU A C 1
ATOM 1041 O O . LEU A 1 133 ? -3.299 0.293 15.626 1.00 96.81 133 LEU A O 1
ATOM 1045 N N . GLU A 1 134 ? -5.167 -0.564 14.726 1.00 95.81 134 GLU A N 1
ATOM 1046 C CA . GLU A 1 134 ? -6.081 0.458 15.209 1.00 95.81 134 GLU A CA 1
ATOM 1047 C C . GLU A 1 134 ? -7.129 -0.196 16.105 1.00 95.81 134 GLU A C 1
ATOM 1049 O O . GLU A 1 134 ? -7.745 -1.197 15.734 1.00 95.81 134 GLU A O 1
ATOM 1054 N N . TYR A 1 135 ? -7.316 0.367 17.295 1.00 94.81 135 TYR A N 1
ATOM 1055 C CA . TYR A 1 135 ? -8.373 -0.011 18.218 1.00 94.81 135 TYR A CA 1
ATOM 1056 C C . TYR A 1 135 ? -9.398 1.115 18.317 1.00 94.81 135 TYR A C 1
ATOM 1058 O O . TYR A 1 135 ? -9.067 2.219 18.754 1.00 94.81 135 TYR A O 1
ATOM 1066 N N . ASN A 1 136 ? -10.638 0.817 17.943 1.00 91.00 136 ASN A N 1
ATOM 1067 C CA . ASN A 1 136 ? -11.741 1.766 17.898 1.00 91.00 136 ASN A CA 1
ATOM 1068 C C . ASN A 1 136 ? -12.771 1.495 18.991 1.00 91.00 136 ASN A C 1
ATOM 1070 O O . ASN A 1 136 ? -13.214 0.364 19.214 1.00 91.00 136 ASN A O 1
ATOM 1074 N N . THR A 1 137 ? -13.194 2.576 19.636 1.00 87.81 137 THR A N 1
ATOM 1075 C CA . THR A 1 137 ? -14.338 2.625 20.546 1.00 87.81 137 THR A CA 1
ATOM 1076 C C . THR A 1 137 ? -15.212 3.824 20.194 1.00 87.81 137 THR A C 1
ATOM 1078 O O . THR A 1 137 ? -14.799 4.690 19.427 1.00 87.81 137 THR A O 1
ATOM 1081 N N . ASP A 1 138 ? -16.398 3.912 20.789 1.00 83.50 138 ASP A N 1
ATOM 1082 C CA . ASP A 1 138 ? -17.364 4.972 20.478 1.00 83.50 138 ASP A CA 1
ATOM 1083 C C . ASP A 1 138 ? -16.845 6.395 20.773 1.00 83.50 138 ASP A C 1
ATOM 1085 O O . ASP A 1 138 ? -17.309 7.358 20.168 1.00 83.50 138 ASP A O 1
ATOM 1089 N N . CYS A 1 139 ? -15.876 6.543 21.686 1.00 86.25 139 CYS A N 1
ATOM 1090 C CA . CYS A 1 139 ? -15.398 7.848 22.166 1.00 86.25 139 CYS A CA 1
ATOM 1091 C C . CYS A 1 139 ? -13.909 8.115 21.902 1.00 86.25 139 CYS A C 1
ATOM 1093 O O . CYS A 1 139 ? -13.449 9.232 22.127 1.00 86.25 139 CYS A O 1
ATOM 1095 N N . TRP A 1 140 ? -13.131 7.116 21.487 1.00 90.25 140 TRP A N 1
ATOM 1096 C CA . TRP A 1 140 ? -11.706 7.275 21.187 1.00 90.25 140 TRP A CA 1
ATOM 1097 C C . TRP A 1 140 ? -11.200 6.162 20.269 1.00 90.25 140 TRP A C 1
ATOM 1099 O O . TRP A 1 140 ? -11.717 5.040 20.287 1.00 90.25 140 TRP A O 1
ATOM 1109 N N . SER A 1 141 ? -10.150 6.472 19.510 1.00 93.31 141 SER A N 1
ATOM 1110 C CA . SER A 1 141 ? -9.390 5.515 18.708 1.00 93.31 141 SER A CA 1
ATOM 1111 C C . SER A 1 141 ? -7.897 5.612 19.016 1.00 93.31 141 SER A C 1
ATOM 1113 O O . SER A 1 141 ? -7.361 6.686 19.296 1.00 93.31 141 SER A O 1
ATOM 1115 N N . LEU A 1 142 ? -7.221 4.467 19.014 1.00 94.75 142 LEU A N 1
ATOM 1116 C CA . LEU A 1 142 ? -5.790 4.367 19.282 1.00 94.75 142 LEU A CA 1
ATOM 1117 C C . LEU A 1 142 ? -5.114 3.611 18.146 1.00 94.75 142 LEU A C 1
ATOM 1119 O O . LEU A 1 142 ? -5.499 2.483 17.841 1.00 94.75 142 LEU A O 1
ATOM 1123 N N . ARG A 1 143 ? -4.098 4.227 17.541 1.00 95.62 143 ARG A N 1
ATOM 1124 C CA . ARG A 1 143 ? -3.331 3.674 16.423 1.00 95.62 143 ARG A CA 1
ATOM 1125 C C . ARG A 1 143 ? -1.894 3.419 16.840 1.00 95.62 143 ARG A C 1
ATOM 1127 O O . ARG A 1 143 ? -1.215 4.315 17.341 1.00 95.62 143 ARG A O 1
ATOM 1134 N N . PHE A 1 144 ? -1.427 2.212 16.565 1.00 96.69 144 PHE A N 1
ATOM 1135 C CA . PHE A 1 144 ? -0.030 1.817 16.657 1.00 96.69 144 PHE A CA 1
ATOM 1136 C C . PHE A 1 144 ? 0.473 1.586 15.244 1.00 96.69 144 PHE A C 1
ATOM 1138 O O . PHE A 1 144 ? -0.088 0.753 14.538 1.00 96.69 144 PHE A O 1
ATOM 1145 N N . VAL A 1 145 ? 1.503 2.314 14.822 1.00 94.56 145 VAL A N 1
ATOM 1146 C CA . VAL A 1 145 ? 2.035 2.225 13.460 1.00 94.56 145 VAL A CA 1
ATOM 1147 C C . VAL A 1 145 ? 3.543 2.056 13.519 1.00 94.56 145 VAL A C 1
ATOM 1149 O O . VAL A 1 145 ? 4.255 2.895 14.060 1.00 94.56 145 VAL A O 1
ATOM 1152 N N . SER A 1 146 ? 4.043 0.976 12.936 1.00 92.69 146 SER A N 1
ATOM 1153 C CA . SER A 1 146 ? 5.459 0.788 12.654 1.00 92.69 146 SER A CA 1
ATOM 1154 C C . SER A 1 146 ? 5.695 1.035 11.174 1.00 92.69 146 SER A C 1
ATOM 1156 O O . SER A 1 146 ? 5.005 0.475 10.326 1.00 92.69 146 SER A O 1
ATOM 1158 N N . THR A 1 147 ? 6.665 1.882 10.864 1.00 90.69 147 THR A N 1
ATOM 1159 C CA . THR A 1 147 ? 7.080 2.169 9.493 1.00 90.69 147 THR A CA 1
ATOM 1160 C C . THR A 1 147 ? 8.542 1.814 9.318 1.00 90.69 147 THR A C 1
ATOM 1162 O O . THR A 1 147 ? 9.335 1.876 10.260 1.00 90.69 147 THR A O 1
ATOM 1165 N N . ARG A 1 148 ? 8.896 1.449 8.096 1.00 85.56 148 ARG A N 1
ATOM 1166 C CA . ARG A 1 148 ? 10.249 1.144 7.666 1.00 85.56 148 ARG A CA 1
ATOM 1167 C C . ARG A 1 148 ? 10.474 1.800 6.310 1.00 85.56 148 ARG A C 1
ATOM 1169 O O . ARG A 1 148 ? 9.650 1.640 5.409 1.00 85.56 148 ARG A O 1
ATOM 1176 N N . PHE A 1 149 ? 11.620 2.448 6.152 1.00 80.12 149 PHE A N 1
ATOM 1177 C CA . PHE A 1 149 ? 12.059 3.043 4.893 1.00 80.12 149 PHE A CA 1
ATOM 1178 C C . PHE A 1 149 ? 13.484 2.594 4.588 1.00 80.12 149 PHE A C 1
ATOM 1180 O O . PHE A 1 149 ? 14.366 2.602 5.450 1.00 80.12 149 PHE A O 1
ATOM 1187 N N . ALA A 1 150 ? 13.722 2.171 3.353 1.00 67.31 150 ALA A N 1
ATOM 1188 C CA . ALA A 1 150 ? 15.033 1.722 2.922 1.00 67.31 150 ALA A CA 1
ATOM 1189 C C . ALA A 1 150 ? 15.780 2.906 2.279 1.00 67.31 150 ALA A C 1
ATOM 1191 O O . ALA A 1 150 ? 15.598 3.182 1.095 1.00 67.31 150 ALA A O 1
ATOM 1192 N N . MET A 1 151 ? 16.611 3.610 3.059 1.00 57.72 151 MET A N 1
ATOM 1193 C CA . MET A 1 151 ? 17.264 4.864 2.644 1.00 57.72 151 MET A CA 1
ATOM 1194 C C . MET A 1 151 ? 18.442 4.651 1.676 1.00 57.72 151 MET A C 1
ATOM 1196 O O . MET A 1 151 ? 18.627 5.439 0.755 1.00 57.72 151 MET A O 1
ATOM 1200 N N . THR A 1 152 ? 19.235 3.583 1.839 1.00 52.12 152 THR A N 1
ATOM 1201 C CA . THR A 1 152 ? 20.398 3.265 0.972 1.00 52.12 152 THR A CA 1
ATOM 1202 C C . THR A 1 152 ? 20.604 1.747 0.842 1.00 52.12 152 THR A C 1
ATOM 1204 O O . THR A 1 152 ? 19.799 0.968 1.354 1.00 52.12 152 THR A O 1
ATOM 1207 N N . SER A 1 153 ? 21.638 1.278 0.131 1.00 52.12 153 SER A N 1
ATOM 1208 C CA . SER A 1 153 ? 21.946 -0.150 -0.108 1.00 52.12 153 SER A CA 1
ATOM 1209 C C . SER A 1 153 ? 22.212 -0.973 1.163 1.00 52.12 153 SER A C 1
ATOM 1211 O O . SER A 1 153 ? 22.204 -2.197 1.098 1.00 52.12 153 SER A O 1
ATOM 1213 N N . VAL A 1 154 ? 22.446 -0.316 2.306 1.00 51.78 154 VAL A N 1
ATOM 1214 C CA . VAL A 1 154 ? 22.835 -0.962 3.574 1.00 51.78 154 VAL A CA 1
ATOM 1215 C C . VAL A 1 154 ? 22.007 -0.462 4.769 1.00 51.78 154 VAL A C 1
ATOM 1217 O O . VAL A 1 154 ? 21.910 -1.158 5.776 1.00 51.78 154 VAL A O 1
ATOM 1220 N N . GLN A 1 155 ? 21.360 0.707 4.675 1.00 49.81 155 GLN A N 1
ATOM 1221 C CA . GLN A 1 155 ? 20.698 1.340 5.817 1.00 49.81 155 GLN A CA 1
ATOM 1222 C C . GLN A 1 155 ? 19.171 1.280 5.704 1.00 49.81 155 GLN A C 1
ATOM 1224 O O . GLN A 1 155 ? 18.569 1.785 4.753 1.00 49.81 155 GLN A O 1
ATOM 1229 N N . THR A 1 156 ? 18.560 0.643 6.702 1.00 59.41 156 THR A N 1
ATOM 1230 C CA . THR A 1 156 ? 17.110 0.586 6.910 1.00 59.41 156 THR A CA 1
ATOM 1231 C C . THR A 1 156 ? 16.785 1.453 8.115 1.00 59.41 156 THR A C 1
ATOM 1233 O O . THR A 1 156 ? 17.347 1.222 9.183 1.00 59.41 156 THR A O 1
ATOM 1236 N N . ASP A 1 157 ? 15.901 2.431 7.942 1.00 73.94 157 ASP A N 1
ATOM 1237 C CA . ASP A 1 157 ? 15.393 3.248 9.041 1.00 73.94 157 ASP A CA 1
ATOM 1238 C C . ASP A 1 157 ? 14.005 2.745 9.441 1.00 73.94 157 ASP A C 1
ATOM 1240 O O . ASP A 1 157 ? 13.213 2.325 8.591 1.00 73.94 157 ASP A O 1
ATOM 1244 N N . SER A 1 158 ? 13.734 2.696 10.739 1.00 83.12 158 SER A N 1
ATOM 1245 C CA . SER A 1 158 ? 12.494 2.149 11.288 1.00 83.12 158 SER A CA 1
ATOM 1246 C C . SER A 1 158 ? 11.986 3.054 12.394 1.00 83.12 158 SER A C 1
ATOM 1248 O O . SER A 1 158 ? 12.711 3.366 13.334 1.00 83.12 158 SER A O 1
ATOM 1250 N N . ALA A 1 159 ? 10.720 3.439 12.294 1.00 87.94 159 ALA A N 1
ATOM 1251 C CA . ALA A 1 159 ? 10.070 4.315 13.252 1.00 87.94 159 ALA A CA 1
ATOM 1252 C C . ALA A 1 159 ? 8.791 3.670 13.782 1.00 87.94 159 ALA A C 1
ATOM 1254 O O . ALA A 1 159 ? 8.095 2.940 13.070 1.00 87.94 159 ALA A O 1
ATOM 1255 N N . PHE A 1 160 ? 8.479 3.954 15.042 1.00 92.50 160 PHE A N 1
ATOM 1256 C CA . PHE A 1 160 ? 7.255 3.509 15.691 1.00 92.50 160 PHE A CA 1
ATOM 1257 C C . PHE A 1 160 ? 6.488 4.712 16.228 1.00 92.50 160 PHE A C 1
ATOM 1259 O O . PHE A 1 160 ? 7.050 5.565 16.912 1.00 92.50 160 PHE A O 1
ATOM 1266 N N . PHE A 1 161 ? 5.199 4.753 15.918 1.00 93.25 161 PHE A N 1
ATOM 1267 C CA . PHE A 1 161 ? 4.296 5.841 16.243 1.00 93.25 161 PHE A CA 1
ATOM 1268 C C . PHE A 1 161 ? 3.100 5.309 17.021 1.00 93.25 161 PHE A C 1
ATOM 1270 O O . PHE A 1 161 ? 2.549 4.250 16.712 1.00 93.25 161 PHE A O 1
ATOM 1277 N N . ILE A 1 162 ? 2.681 6.090 18.011 1.00 94.50 162 ILE A N 1
ATOM 1278 C CA . ILE A 1 162 ? 1.437 5.882 18.742 1.00 94.50 162 ILE A CA 1
ATOM 1279 C C . ILE A 1 162 ? 0.625 7.162 18.602 1.00 94.50 162 ILE A C 1
ATOM 1281 O O . ILE A 1 162 ? 1.121 8.245 18.913 1.00 94.50 162 ILE A O 1
ATOM 1285 N N . GLN A 1 163 ? -0.615 7.038 18.145 1.00 95.00 163 GLN A N 1
ATOM 1286 C CA . GLN A 1 163 ? -1.532 8.159 18.000 1.00 95.00 163 GLN A CA 1
ATOM 1287 C C . GLN A 1 163 ? -2.835 7.840 18.723 1.00 95.00 163 GLN A C 1
ATOM 1289 O O . GLN A 1 163 ? -3.508 6.864 18.400 1.00 95.00 163 GLN A O 1
ATOM 1294 N N . LEU A 1 164 ? -3.192 8.683 19.689 1.00 93.12 164 LEU A N 1
ATOM 1295 C CA . LEU A 1 164 ? -4.501 8.679 20.329 1.00 93.12 164 LEU A CA 1
ATOM 1296 C C . LEU A 1 164 ? -5.341 9.788 19.701 1.00 93.12 164 LEU A C 1
ATOM 1298 O O . LEU A 1 164 ? -4.963 10.958 19.745 1.00 93.12 164 LEU A O 1
ATOM 1302 N N . GLU A 1 165 ? -6.484 9.419 19.145 1.00 91.56 165 GLU A N 1
ATOM 1303 C CA . GLU A 1 165 ? -7.486 10.351 18.654 1.00 91.56 165 GLU A CA 1
ATOM 1304 C C . GLU A 1 165 ? -8.715 10.238 19.556 1.00 91.56 165 GLU A C 1
ATOM 1306 O O . GLU A 1 165 ? -9.350 9.188 19.673 1.00 91.56 165 GLU A O 1
ATOM 1311 N N . LEU A 1 166 ? -9.020 11.324 20.257 1.00 89.06 166 LEU A N 1
ATOM 1312 C CA . LEU A 1 166 ? -10.209 11.412 21.088 1.00 89.06 166 LEU A CA 1
ATOM 1313 C C . LEU A 1 166 ? -11.368 11.801 20.176 1.00 89.06 166 LEU A C 1
ATOM 1315 O O . LEU A 1 166 ? -11.299 12.820 19.486 1.00 89.06 166 LEU A O 1
ATOM 1319 N N . GLY A 1 167 ? -12.431 10.999 20.178 1.00 74.44 167 GLY A N 1
ATOM 1320 C CA . GLY A 1 167 ? -13.689 11.420 19.582 1.00 74.44 167 GLY A CA 1
ATOM 1321 C C . GLY A 1 167 ? -14.155 12.717 20.248 1.00 74.44 167 GLY A C 1
ATOM 1322 O O . GLY A 1 167 ? -13.747 13.013 21.382 1.00 74.44 167 GLY A O 1
ATOM 1323 N N . PRO A 1 168 ? -15.004 13.518 19.579 1.00 65.56 168 PRO A N 1
ATOM 1324 C CA . PRO A 1 168 ? -15.634 14.639 20.253 1.00 65.56 168 PRO A CA 1
ATOM 1325 C C . PRO A 1 168 ? -16.278 14.080 21.515 1.00 65.56 168 PRO A C 1
ATOM 1327 O O . PRO A 1 168 ? -16.995 13.084 21.449 1.00 65.56 168 PRO A O 1
ATOM 1330 N N . LEU A 1 169 ? -15.964 14.679 22.661 1.00 56.12 169 LEU A N 1
ATOM 1331 C CA . LEU A 1 169 ? -16.608 14.385 23.930 1.00 56.12 169 LEU A CA 1
ATOM 1332 C C . LEU A 1 169 ? -18.125 14.398 23.714 1.00 56.12 169 LEU A C 1
ATOM 1334 O O . LEU A 1 169 ? -18.770 15.439 23.793 1.00 56.12 169 LEU A O 1
ATOM 1338 N N . GLY A 1 170 ? -18.705 13.225 23.482 1.00 47.62 170 GLY A N 1
ATOM 1339 C CA . GLY A 1 170 ? -20.127 12.961 23.586 1.00 47.62 170 GLY A CA 1
ATOM 1340 C C . GLY A 1 170 ? -20.535 12.926 25.052 1.00 47.62 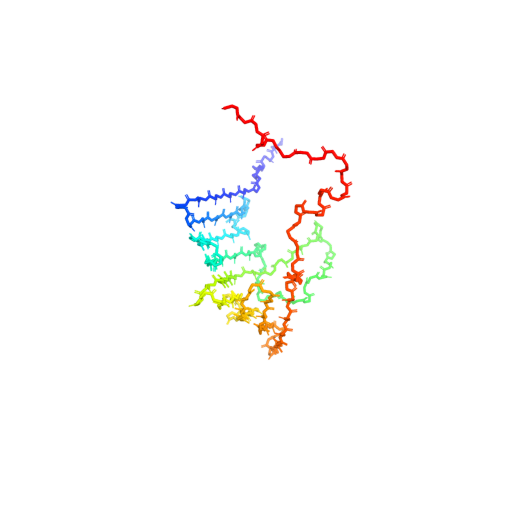170 GLY A C 1
ATOM 1341 O O . GLY A 1 170 ? -21.262 12.033 25.471 1.00 47.62 170 GLY A O 1
ATOM 1342 N N . VAL A 1 171 ? -20.078 13.897 25.848 1.00 50.50 171 VAL A N 1
ATOM 1343 C CA . VAL A 1 171 ? -20.805 14.316 27.040 1.00 50.50 171 VAL A CA 1
ATOM 1344 C C . VAL A 1 171 ? -22.013 15.073 26.499 1.00 50.50 171 VAL A C 1
ATOM 1346 O O . VAL A 1 171 ? -21.938 16.261 26.216 1.00 50.50 171 VAL A O 1
ATOM 1349 N N . GLY A 1 172 ? -23.079 14.315 26.236 1.00 47.97 172 GLY A N 1
ATOM 1350 C CA . GLY A 1 172 ? -24.427 14.740 25.869 1.00 47.97 172 GLY A CA 1
ATOM 1351 C C . GLY A 1 172 ? -24.609 16.148 25.296 1.00 47.97 172 GLY A C 1
ATOM 1352 O O . GLY A 1 172 ? -24.711 17.110 26.046 1.00 47.97 172 GLY A O 1
ATOM 1353 N N . GLN A 1 173 ? -24.874 16.243 23.994 1.00 41.59 173 GLN A N 1
ATOM 1354 C CA . GLN A 1 173 ? -26.129 16.831 23.520 1.00 41.59 173 GLN A CA 1
ATOM 1355 C C . GLN A 1 173 ? -26.301 16.620 22.019 1.00 41.59 173 GLN A C 1
ATOM 1357 O O . GLN A 1 173 ? -25.470 16.982 21.195 1.00 41.59 173 GLN A O 1
ATOM 1362 N N . ASN A 1 174 ? -27.447 16.032 21.702 1.00 47.50 174 ASN A N 1
ATOM 1363 C CA . ASN A 1 174 ? -28.050 15.941 20.388 1.00 47.50 174 ASN A CA 1
ATOM 1364 C C . ASN A 1 174 ? -27.891 17.291 19.632 1.00 47.50 174 ASN A C 1
ATOM 1366 O O . ASN A 1 174 ? -28.457 18.294 20.083 1.00 47.50 174 ASN A O 1
ATOM 1370 N N . PRO A 1 175 ? -27.141 17.359 18.511 1.00 50.91 175 PRO A N 1
ATOM 1371 C CA . PRO A 1 175 ? -26.826 18.608 17.797 1.00 50.91 175 PRO A CA 1
ATOM 1372 C C . PRO A 1 175 ? -28.071 19.332 17.261 1.00 50.91 175 PRO A C 1
ATOM 1374 O O . PRO A 1 175 ? -28.024 20.514 16.920 1.00 50.91 175 PRO A O 1
ATOM 1377 N N . PHE A 1 176 ? -29.224 18.662 17.278 1.00 53.78 176 PHE A N 1
ATOM 1378 C CA . PHE A 1 176 ? -30.519 19.258 16.985 1.00 53.78 176 PHE A CA 1
ATOM 1379 C C . PHE A 1 176 ? -30.901 20.385 17.965 1.00 53.78 176 PHE A C 1
ATOM 1381 O O . PHE A 1 176 ? -31.517 21.369 17.560 1.00 53.78 176 PHE A O 1
ATOM 1388 N N . GLN A 1 177 ? -30.491 20.309 19.241 1.00 53.50 177 GLN A N 1
ATOM 1389 C CA . GLN A 1 177 ? -30.725 21.392 20.210 1.00 53.50 177 GLN A CA 1
ATOM 1390 C C . GLN A 1 177 ? -29.796 22.596 20.007 1.00 53.50 177 GLN A C 1
ATOM 1392 O O . GLN A 1 177 ? -30.168 23.709 20.382 1.00 53.50 177 GLN A O 1
ATOM 1397 N N . ALA A 1 178 ? -28.614 22.394 19.414 1.00 56.62 178 ALA A N 1
ATOM 1398 C CA . ALA A 1 178 ? -27.701 23.477 19.054 1.00 56.62 178 ALA A CA 1
ATOM 1399 C C . ALA A 1 178 ? -28.215 24.252 17.828 1.00 56.62 178 ALA A C 1
ATOM 1401 O O . ALA A 1 178 ? -28.127 25.481 17.802 1.00 56.62 178 ALA A O 1
ATOM 1402 N N . LEU A 1 179 ? -28.838 23.560 16.862 1.00 56.19 179 LEU A N 1
ATOM 1403 C CA . LEU A 1 179 ? -29.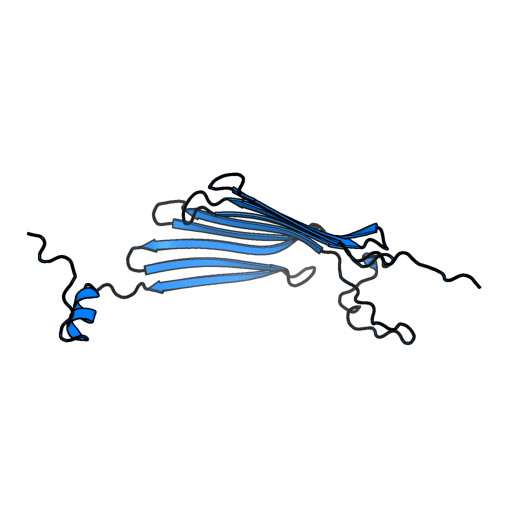529 24.209 15.740 1.00 56.19 179 LEU A CA 1
ATOM 1404 C C . LEU A 1 179 ? -30.791 24.961 16.192 1.00 56.19 179 LEU A C 1
ATOM 1406 O O . LEU A 1 179 ? -30.982 26.113 15.809 1.00 56.19 179 LEU A O 1
ATOM 1410 N N . LYS A 1 180 ? -31.613 24.365 17.070 1.00 55.97 180 LYS A N 1
ATOM 1411 C CA . LYS A 1 180 ? -32.822 25.018 17.616 1.00 55.97 180 LYS A CA 1
ATOM 1412 C C . LYS A 1 180 ? -32.510 26.258 18.469 1.00 55.97 180 LYS A C 1
ATOM 1414 O O . LYS A 1 180 ? -33.360 27.131 18.597 1.00 55.97 180 LYS A O 1
ATOM 1419 N N . ARG A 1 181 ? -31.305 26.341 19.052 1.00 55.72 181 ARG A N 1
ATOM 1420 C CA . ARG A 1 181 ? -30.844 27.494 19.850 1.00 55.72 181 ARG A CA 1
ATOM 1421 C C . ARG A 1 181 ? -30.277 28.650 19.026 1.00 55.72 181 ARG A C 1
ATOM 1423 O O . ARG A 1 181 ? -30.347 29.777 19.497 1.00 55.72 181 ARG A O 1
ATOM 1430 N N . ASN A 1 182 ? -29.735 28.393 17.834 1.00 51.12 182 ASN A N 1
ATOM 1431 C CA . ASN A 1 182 ? -29.106 29.429 17.001 1.00 51.12 182 ASN A CA 1
ATOM 1432 C C . ASN A 1 182 ? -30.010 29.977 15.889 1.00 51.12 182 ASN A C 1
ATOM 1434 O O . ASN A 1 182 ? -29.674 30.989 15.280 1.00 51.12 182 ASN A O 1
ATOM 1438 N N . ILE A 1 183 ? -31.153 29.340 15.626 1.00 55.38 183 ILE A N 1
ATOM 1439 C CA . ILE A 1 183 ? -32.110 29.788 14.610 1.00 55.38 183 ILE A CA 1
ATOM 1440 C C . ILE A 1 183 ? -33.492 29.920 15.263 1.00 55.38 183 ILE A C 1
ATOM 1442 O O . ILE A 1 183 ? -34.210 28.922 15.389 1.00 55.38 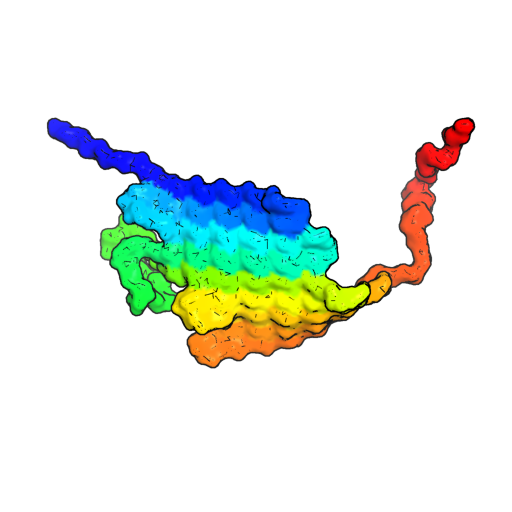183 ILE A O 1
ATOM 1446 N N . PRO A 1 184 ? -33.901 31.133 15.682 1.00 51.16 184 PRO A N 1
ATOM 1447 C CA . PRO A 1 184 ? -35.285 31.393 16.055 1.00 51.16 184 PRO A CA 1
ATOM 1448 C C . PRO A 1 184 ? -36.199 31.061 14.864 1.00 51.16 184 PRO A C 1
ATOM 1450 O O . PRO A 1 184 ? -36.092 31.682 13.811 1.00 51.16 184 PRO A O 1
ATOM 1453 N N . GLY A 1 185 ? -37.074 30.059 15.015 1.00 57.41 185 GLY A N 1
ATOM 1454 C CA . GLY A 1 185 ? -38.072 29.689 13.999 1.00 57.41 185 GLY A CA 1
ATOM 1455 C C . GLY A 1 185 ? -37.830 28.388 13.221 1.00 57.41 185 GLY A C 1
ATOM 1456 O O . GLY A 1 185 ? -38.626 28.076 12.341 1.00 57.41 185 GLY A O 1
ATOM 1457 N N . TYR A 1 186 ? -36.802 27.588 13.533 1.00 49.38 186 TYR A N 1
ATOM 1458 C CA . TYR A 1 186 ? -36.647 26.272 12.894 1.00 49.38 186 TYR A CA 1
ATOM 1459 C C . TYR A 1 186 ? -37.684 25.259 13.421 1.00 49.38 186 TYR A C 1
ATOM 1461 O O . TYR A 1 186 ? -37.584 24.771 14.552 1.00 49.38 186 TYR A O 1
ATOM 1469 N N . GLN A 1 187 ? -38.678 24.932 12.591 1.00 54.84 187 GLN A N 1
ATOM 1470 C CA . GLN A 1 187 ? -39.606 23.814 12.782 1.00 54.84 187 GLN A CA 1
ATOM 1471 C C . GLN A 1 187 ? -39.237 22.676 11.821 1.00 54.84 187 GLN A C 1
ATOM 1473 O O . GLN A 1 187 ? -38.923 22.918 10.656 1.00 54.84 187 GLN A O 1
ATOM 1478 N N . SER A 1 188 ? -39.239 21.431 12.312 1.00 45.22 188 SER A N 1
ATOM 1479 C CA . SER A 1 188 ? -38.972 20.263 11.467 1.00 45.22 188 SER A CA 1
ATOM 1480 C C . SER A 1 188 ? -40.196 19.947 10.595 1.00 45.22 188 SER A C 1
ATOM 1482 O O . SER A 1 188 ? -41.301 19.979 11.135 1.00 45.22 188 SER A O 1
ATOM 1484 N N . PRO A 1 189 ? -40.041 19.553 9.319 1.00 50.19 189 PRO A N 1
ATOM 1485 C CA . PRO A 1 189 ? -41.164 19.380 8.385 1.00 50.19 189 PRO A CA 1
ATOM 1486 C C . PRO A 1 189 ? -42.179 18.256 8.680 1.00 50.19 189 PRO A C 1
ATOM 1488 O O . PRO A 1 189 ? -43.104 18.093 7.896 1.00 50.19 189 PRO A O 1
ATOM 1491 N N . ASN A 1 190 ? -42.038 17.478 9.761 1.00 53.84 190 ASN A N 1
ATOM 1492 C CA . ASN A 1 190 ? -42.851 16.276 10.013 1.00 53.84 190 ASN A CA 1
ATOM 1493 C C . ASN A 1 190 ? -43.604 16.302 11.354 1.00 53.84 190 ASN A C 1
ATOM 1495 O O . ASN A 1 190 ? -43.700 15.290 12.041 1.00 53.84 190 ASN A O 1
ATOM 1499 N N . GLU A 1 191 ? -44.161 17.449 11.723 1.00 53.16 191 GLU A N 1
ATOM 1500 C CA . GLU A 1 191 ? -45.216 17.516 12.735 1.00 53.16 191 GLU A CA 1
ATOM 1501 C C . GLU A 1 191 ? -46.396 18.235 12.083 1.00 53.16 191 GLU A C 1
ATOM 1503 O O . GLU A 1 191 ? -46.402 19.460 12.006 1.00 53.16 191 GLU A O 1
ATOM 1508 N N . ASN A 1 192 ? -47.293 17.424 11.501 1.00 38.72 192 ASN A N 1
ATOM 1509 C CA . ASN A 1 192 ? -48.599 17.715 10.881 1.00 38.72 192 ASN A CA 1
ATOM 1510 C C . ASN A 1 192 ? -48.715 17.093 9.477 1.00 38.72 192 ASN A C 1
ATOM 1512 O O . ASN A 1 192 ? -48.796 17.789 8.468 1.00 38.72 192 ASN A O 1
ATOM 1516 N N . SER A 1 193 ? -48.768 15.760 9.411 1.00 42.72 193 SER A N 1
ATOM 1517 C CA . SER A 1 193 ? -49.756 15.157 8.508 1.00 42.72 193 SER A CA 1
ATOM 1518 C C . SER A 1 193 ? -51.064 15.063 9.296 1.00 42.72 193 SER A C 1
ATOM 1520 O O . SER A 1 193 ? -50.994 14.690 10.470 1.00 42.72 193 SER A O 1
ATOM 1522 N N . PRO A 1 194 ? -52.229 15.414 8.733 1.00 48.28 194 PRO A N 1
ATOM 1523 C CA . PRO A 1 194 ? -53.449 14.753 9.170 1.00 48.28 194 PRO A CA 1
ATOM 1524 C C . PRO A 1 194 ? -53.369 13.244 8.888 1.00 48.28 194 PRO A C 1
ATOM 1526 O O . PRO A 1 194 ? -52.701 12.856 7.899 1.00 48.28 194 PRO A O 1
#

Radius of gyration: 26.76 Å; chains: 1; bounding box: 81×40×82 Å

Foldseek 3Di:
DDDPPPPPDDWDKDKDWDDPDPFKIKIKIWIADPVVRDTQKIKIKIWGHPDPQWIKIKMWIWGDWDPPDDLVVDDPVNQDDDDPPDPPDRHGDHIFTKMWIWGWHAPDPFKIWTWIWIATPPLRGIQKIKTKIWGDDPFKIKMWMKIWGDPDPPDIDIDIDIDIDTHPPPPDDDCVVVVCVPDPPDDDPPDDDD

Secondary structure (DSSP, 8-state):
-----------EEEEEEEE-SSSEEEEEEEEEETTTTEEEEEEEEEEEEEETTEEEEEEEEEEPPPTT--GGG--TTGGG---TT-SS----PPPEEEEEEEEEEESSSSEEEEEEEEEETTTTEEEEEEEEEEEE-SSEEEEEEEEEEE-SSS-EEEEEEEEEEEPP--SS--THHHHHHHSTT---TTS---

pLDDT: mean 75.77, std 20.11, range [36.81, 98.06]